Protein AF-A0A9P5PPR7-F1 (afdb_monomer_lite)

Secondary structure (DSSP, 8-state):
-EEEPEEEGGGGTTTS-TT----TTEEEEEPS-GGGEEE--GGG-----EEEEGGG-TT-HHHHHHH-TTEEEEEEEESSTT---GGG-EEPPGGG--PPPPPPEEEEEES-TTSHHHHHHHHHHSSEEEEEEE-S-HHHHHHHHHHHHHHHTTT-TT-EEE-S-HHHHHHHHHHHHTT---GGGS-B-TTT--B------TTS-SEEEE----TTT--

Sequence (219 aa):
MVMKRLGWMSSLKGIIPEEKMINEKELFCTENHERNYNWVNAESLIQICHVVAAKYCSIGIENWILHSPDHFYVCYCFSSLNAKTWDSKRCITCKEVTTTLYALDVLLYVFGGCGAFGLALAEGSSSFDITHVIEIAPSAVHISIGILHFTCDLNSPETTILNISVNDAVRYIIKKKLNKNNPDDSPTTKATGEPVEFSLQPGDTEVLIASFPCQPHST

Foldseek 3Di:
DKDFDKAFPVVCVVADPPPDDGDRLEIEGADPDPVRIDDDDPVPDDDDAFEEAQVPDPVHPVVQCQQEVRYHYYAWYANHNPDDHPVRTDGDDPVRHDGDDADAFEEEEEQCQLVVVVVCCCRHPVRHDQQEYEHQDPVSLVNNCVVCCVRCVVPPNNRYYANFHPVLLVQQQVCVVVVNDDPVSATAHNVPRHGDDRDDHVPSHDYYHYDDDCVVPPD

InterPro domains:
  IPR029063 S-adenosyl-L-methionine-dependent methyltransferase superfamily [G3DSA:3.40.50.150] (87-219)
  IPR029063 S-adenosyl-L-methionine-dependent methyltransferase superfamily [SSF53335] (110-219)

pLDDT: mean 84.95, std 12.53, range [36.06, 97.19]

Organism: NCBI:txid206335

Radius of gyration: 24.29 Å; chains: 1; bounding box: 54×38×65 Å

Structure (mmCIF, N/CA/C/O backbone):
data_AF-A0A9P5PPR7-F1
#
_entry.id   AF-A0A9P5PPR7-F1
#
loop_
_atom_site.group_PDB
_atom_site.id
_atom_site.type_symbol
_atom_site.label_atom_id
_atom_site.label_alt_id
_atom_site.label_comp_id
_atom_site.label_asym_id
_atom_site.label_entity_id
_atom_site.label_seq_id
_atom_site.pdbx_PDB_ins_code
_atom_site.Cartn_x
_atom_site.Cartn_y
_atom_site.Cartn_z
_atom_site.occupancy
_atom_site.B_iso_or_equiv
_atom_site.auth_seq_id
_atom_site.auth_comp_id
_atom_site.auth_asym_id
_atom_site.auth_atom_id
_atom_site.pdbx_PDB_model_num
ATOM 1 N N . MET A 1 1 ? 0.004 -21.841 -16.297 1.00 82.50 1 MET A N 1
ATOM 2 C CA . MET A 1 1 ? -0.629 -20.649 -16.910 1.00 82.50 1 MET A CA 1
ATOM 3 C C . MET A 1 1 ? 0.369 -19.932 -17.810 1.00 82.50 1 MET A C 1
ATOM 5 O O . MET A 1 1 ? 1.564 -20.130 -17.625 1.00 82.50 1 MET A O 1
ATOM 9 N N . VAL A 1 2 ? -0.095 -19.140 -18.781 1.00 86.06 2 VAL A N 1
ATOM 10 C CA . VAL A 1 2 ? 0.777 -18.368 -19.685 1.00 86.06 2 VAL A CA 1
ATOM 11 C C . VAL A 1 2 ? 0.860 -16.933 -19.185 1.00 86.06 2 VAL A C 1
ATOM 13 O O . VAL A 1 2 ? -0.171 -16.283 -19.038 1.00 86.06 2 VAL A O 1
ATOM 16 N N . MET A 1 3 ? 2.072 -16.441 -18.932 1.00 84.94 3 MET A N 1
ATOM 17 C CA . MET A 1 3 ? 2.293 -15.076 -18.452 1.00 84.94 3 MET A CA 1
ATOM 18 C C . MET A 1 3 ? 3.248 -14.311 -19.359 1.00 84.94 3 MET A C 1
ATOM 20 O O . MET A 1 3 ? 4.234 -14.862 -19.854 1.00 84.94 3 MET A O 1
ATOM 24 N N . LYS A 1 4 ? 2.952 -13.026 -19.565 1.00 90.06 4 LYS A N 1
ATOM 25 C CA . LYS A 1 4 ? 3.808 -12.103 -20.309 1.00 90.06 4 LYS A CA 1
ATOM 26 C C . LYS A 1 4 ? 4.987 -11.676 -19.442 1.00 90.06 4 LYS A C 1
ATOM 28 O O . LYS A 1 4 ? 4.809 -11.332 -18.277 1.00 90.06 4 LYS A O 1
ATOM 33 N N . ARG A 1 5 ? 6.188 -11.654 -20.015 1.00 90.38 5 ARG A N 1
ATOM 34 C CA . ARG A 1 5 ? 7.391 -11.202 -19.313 1.00 90.38 5 ARG A CA 1
ATOM 35 C C . ARG A 1 5 ? 7.517 -9.684 -19.386 1.00 90.38 5 ARG A C 1
ATOM 37 O O . ARG A 1 5 ? 7.481 -9.099 -20.472 1.00 90.38 5 ARG A O 1
ATOM 44 N N . LEU A 1 6 ? 7.729 -9.069 -18.232 1.00 93.81 6 LEU A N 1
ATOM 45 C CA . LEU A 1 6 ? 8.157 -7.679 -18.101 1.00 93.81 6 LEU A CA 1
ATOM 46 C C . LEU A 1 6 ? 9.654 -7.644 -17.790 1.00 93.81 6 LEU A C 1
ATOM 48 O O . LEU A 1 6 ? 10.203 -8.609 -17.252 1.00 93.81 6 LEU A O 1
ATOM 52 N N . GLY A 1 7 ? 10.317 -6.558 -18.169 1.00 93.31 7 GLY A N 1
ATOM 53 C CA . GLY A 1 7 ? 11.721 -6.332 -17.849 1.00 93.31 7 GLY A CA 1
ATOM 54 C C . GLY A 1 7 ? 11.891 -5.158 -16.897 1.00 93.31 7 GLY A C 1
ATOM 55 O O . GLY A 1 7 ? 11.103 -4.217 -16.911 1.00 93.31 7 GLY A O 1
ATOM 56 N N . TRP A 1 8 ? 12.937 -5.206 -16.080 1.00 95.19 8 TRP A N 1
ATOM 57 C CA . TRP A 1 8 ? 13.324 -4.084 -15.230 1.00 95.19 8 TRP A CA 1
ATOM 58 C C . TRP A 1 8 ? 14.000 -3.009 -16.062 1.00 95.19 8 TRP A C 1
ATOM 60 O O . TRP A 1 8 ? 14.937 -3.321 -16.800 1.00 95.19 8 TRP A O 1
ATOM 70 N N . MET A 1 9 ? 13.616 -1.743 -15.906 1.00 96.44 9 MET A N 1
ATOM 71 C CA . MET A 1 9 ? 14.289 -0.663 -16.632 1.00 96.44 9 MET A CA 1
ATOM 72 C C . MET A 1 9 ? 15.790 -0.600 -16.287 1.00 96.44 9 MET A C 1
ATOM 74 O O . MET A 1 9 ? 16.631 -0.428 -17.166 1.00 96.44 9 MET A O 1
ATOM 78 N N . SER A 1 10 ? 16.157 -0.891 -15.036 1.00 93.94 10 SER A N 1
ATOM 79 C CA . SER A 1 10 ? 17.551 -0.973 -14.574 1.00 93.94 10 SER A CA 1
ATOM 80 C C . SER A 1 10 ? 18.393 -2.069 -15.249 1.00 93.94 10 SER A C 1
ATOM 82 O O . SER A 1 10 ? 19.622 -2.016 -15.185 1.00 93.94 10 SER A O 1
ATOM 84 N N . SER A 1 11 ? 17.775 -3.043 -15.926 1.00 94.50 11 SER A N 1
ATOM 85 C CA . SER A 1 11 ? 18.501 -4.050 -16.717 1.00 94.50 11 SER A CA 1
ATOM 86 C C . SER A 1 11 ? 19.025 -3.505 -18.052 1.00 94.50 11 SER A C 1
ATOM 88 O O . SER A 1 11 ? 19.894 -4.118 -18.669 1.00 94.50 11 SER A O 1
ATOM 90 N N . LEU A 1 12 ? 18.554 -2.326 -18.476 1.00 95.62 12 LEU A N 1
ATOM 91 C CA . LEU A 1 12 ? 18.909 -1.678 -19.740 1.00 95.62 12 LEU A CA 1
ATOM 92 C C . LEU A 1 12 ? 19.986 -0.585 -19.583 1.00 95.62 12 LEU A C 1
ATOM 94 O O . LEU A 1 12 ? 20.163 0.223 -20.489 1.00 95.62 12 LEU A O 1
ATOM 98 N N . LYS A 1 13 ? 20.733 -0.548 -18.467 1.00 90.19 13 LYS A N 1
ATOM 99 C CA . LYS A 1 13 ? 21.724 0.508 -18.141 1.00 90.19 13 LYS A CA 1
ATOM 100 C C . LYS A 1 13 ? 22.650 0.920 -19.294 1.00 90.19 13 LYS A C 1
ATOM 102 O O . LYS A 1 13 ? 22.965 2.092 -19.408 1.00 90.19 13 LYS A O 1
ATOM 107 N N . GLY A 1 14 ? 23.071 -0.013 -20.150 1.00 93.94 14 GLY A N 1
ATOM 108 C CA . GLY A 1 14 ? 23.982 0.280 -21.266 1.00 93.94 14 GLY A CA 1
ATOM 109 C C . GLY A 1 14 ? 23.342 0.954 -22.484 1.00 93.94 14 GLY A C 1
ATOM 110 O O . GLY A 1 14 ? 24.060 1.347 -23.396 1.00 93.94 14 GLY A O 1
ATOM 111 N N . ILE A 1 15 ? 22.012 1.049 -22.534 1.00 97.19 15 ILE A N 1
ATOM 112 C CA . ILE A 1 15 ? 21.288 1.687 -23.639 1.00 97.19 15 ILE A CA 1
ATOM 113 C C . ILE A 1 15 ? 20.451 2.877 -23.169 1.00 97.19 15 ILE A C 1
ATOM 115 O O . ILE A 1 15 ? 19.852 3.532 -24.005 1.00 97.19 15 ILE A O 1
ATOM 119 N N . ILE A 1 16 ? 20.345 3.137 -21.866 1.00 96.12 16 ILE A N 1
ATOM 120 C CA . ILE A 1 16 ? 19.561 4.258 -21.337 1.00 96.12 16 ILE A CA 1
ATOM 121 C C . ILE A 1 16 ? 20.414 5.535 -21.398 1.00 96.12 16 ILE A C 1
ATOM 123 O O . ILE A 1 16 ? 21.579 5.473 -21.013 1.00 96.12 16 ILE A O 1
ATOM 127 N N . PRO A 1 17 ? 19.867 6.678 -21.861 1.00 96.75 17 PRO A N 1
ATOM 128 C CA . PRO A 1 17 ? 20.582 7.953 -21.828 1.00 96.75 17 PRO A CA 1
ATOM 129 C C . PRO A 1 17 ? 21.024 8.318 -20.406 1.00 96.75 17 PRO A C 1
ATOM 131 O O . PRO A 1 17 ? 20.253 8.129 -19.464 1.00 96.75 17 PRO A O 1
ATOM 134 N N . GLU A 1 18 ? 22.240 8.843 -20.247 1.00 95.69 18 GLU A N 1
ATOM 135 C CA . GLU A 1 18 ? 22.855 9.103 -18.934 1.00 95.69 18 GLU A CA 1
ATOM 136 C C . GLU A 1 18 ? 22.045 10.087 -18.076 1.00 95.69 18 GLU A C 1
ATOM 138 O O . GLU A 1 18 ? 22.019 9.985 -16.852 1.00 95.69 18 GLU A O 1
ATOM 143 N N . GLU A 1 19 ? 21.331 11.011 -18.714 1.00 96.44 19 GLU A N 1
ATOM 144 C CA . GLU A 1 19 ? 20.476 12.003 -18.070 1.00 96.44 19 GLU A CA 1
ATOM 145 C C . GLU A 1 19 ? 19.142 11.437 -17.555 1.00 96.44 19 GLU A C 1
ATOM 147 O O . GLU A 1 19 ? 18.445 12.091 -16.774 1.00 96.44 19 GLU A O 1
ATOM 152 N N . LYS A 1 20 ? 18.748 10.231 -17.986 1.00 94.81 20 LYS A N 1
ATOM 153 C CA . LYS A 1 20 ? 17.478 9.634 -17.572 1.00 94.81 20 LYS A CA 1
ATOM 154 C C . LYS A 1 20 ? 17.638 8.962 -16.211 1.00 94.81 20 LYS A C 1
ATOM 156 O O . LYS A 1 20 ? 18.201 7.876 -16.096 1.00 94.81 20 LYS A O 1
ATOM 161 N N . MET A 1 21 ? 17.027 9.557 -15.189 1.00 94.19 21 MET A N 1
ATOM 162 C CA . MET A 1 21 ? 16.816 8.874 -13.913 1.00 94.19 21 MET A CA 1
ATOM 163 C C . MET A 1 21 ? 15.794 7.741 -14.071 1.00 94.19 21 MET A C 1
ATOM 165 O O . MET A 1 21 ? 14.763 7.901 -14.729 1.00 94.19 21 MET A O 1
ATOM 169 N N . ILE A 1 22 ? 16.101 6.591 -13.473 1.00 94.12 22 ILE A N 1
ATOM 170 C CA . ILE A 1 22 ? 15.264 5.390 -13.500 1.00 94.12 22 ILE A CA 1
ATOM 171 C C . ILE A 1 22 ? 14.716 5.173 -12.094 1.00 94.12 22 ILE A C 1
ATOM 173 O O . ILE A 1 22 ? 15.494 5.063 -11.147 1.00 94.12 22 ILE A O 1
ATOM 177 N N . ASN A 1 23 ? 13.395 5.069 -11.968 1.00 95.38 23 ASN A N 1
ATOM 178 C CA . ASN A 1 23 ? 12.772 4.642 -10.720 1.00 95.38 23 ASN A CA 1
ATOM 179 C C . ASN A 1 23 ? 12.911 3.118 -10.575 1.00 95.38 23 ASN A C 1
ATOM 181 O O . ASN A 1 23 ? 12.749 2.375 -11.545 1.00 95.38 23 ASN A O 1
ATOM 185 N N . GLU A 1 24 ? 13.181 2.631 -9.368 1.00 95.12 24 GLU A N 1
ATOM 186 C CA . GLU A 1 24 ? 13.284 1.194 -9.090 1.00 95.12 24 GLU A CA 1
ATOM 187 C C . GLU A 1 24 ? 11.987 0.419 -9.373 1.00 95.12 24 GLU A C 1
ATOM 189 O O . GLU A 1 24 ? 12.056 -0.763 -9.696 1.00 95.12 24 GLU A O 1
ATOM 194 N N . LYS A 1 25 ? 10.823 1.082 -9.322 1.00 95.44 25 LYS A N 1
ATOM 195 C CA . LYS A 1 25 ? 9.503 0.525 -9.654 1.00 95.44 25 LYS A CA 1
ATOM 196 C C . LYS A 1 25 ? 9.142 0.648 -11.145 1.00 95.44 25 LYS A C 1
ATOM 198 O O . LYS A 1 25 ? 8.060 0.211 -11.547 1.00 95.44 25 LYS A O 1
ATOM 203 N N . GLU A 1 26 ? 10.020 1.224 -11.977 1.00 96.31 26 GLU A N 1
ATOM 204 C CA . GLU A 1 26 ? 9.812 1.326 -13.427 1.00 96.31 26 GLU A CA 1
ATOM 205 C C . GLU A 1 26 ? 10.177 0.008 -14.132 1.00 96.31 26 GLU A C 1
ATOM 207 O O . GLU A 1 26 ? 11.335 -0.423 -14.203 1.00 96.31 26 GLU A O 1
ATOM 212 N N . LEU A 1 27 ? 9.161 -0.610 -14.724 1.00 96.06 27 LEU A N 1
ATOM 213 C CA . LEU A 1 27 ? 9.270 -1.759 -15.611 1.00 96.06 27 LEU A CA 1
ATOM 214 C C . LEU A 1 27 ? 9.134 -1.319 -17.078 1.00 96.06 27 LEU A C 1
ATOM 216 O O . LEU A 1 27 ? 8.693 -0.214 -17.405 1.00 96.06 27 LEU A O 1
ATOM 220 N N . PHE A 1 28 ? 9.448 -2.227 -17.996 1.00 95.69 28 PHE A N 1
ATOM 221 C CA . PHE A 1 28 ? 9.091 -2.102 -19.404 1.00 95.69 28 PHE A CA 1
ATOM 222 C C . PHE A 1 28 ? 8.338 -3.336 -19.901 1.00 95.69 28 PHE A C 1
ATOM 224 O O . PHE A 1 28 ? 8.609 -4.476 -19.509 1.00 95.69 28 PHE A O 1
ATOM 231 N N . CYS A 1 29 ? 7.384 -3.109 -20.802 1.00 94.75 29 CYS A N 1
ATOM 232 C CA . CYS A 1 29 ? 6.659 -4.182 -21.467 1.00 94.75 29 CYS A CA 1
ATOM 233 C C . CYS A 1 29 ? 7.471 -4.769 -22.620 1.00 94.75 29 CYS A C 1
ATOM 235 O O . CYS A 1 29 ? 8.248 -4.087 -23.283 1.00 94.75 29 CYS A O 1
ATOM 237 N N . THR A 1 30 ? 7.213 -6.028 -22.941 1.00 92.94 30 THR A N 1
ATOM 238 C CA . THR A 1 30 ? 7.692 -6.650 -24.177 1.00 92.94 30 THR A CA 1
ATOM 239 C C . THR A 1 30 ? 6.586 -6.695 -25.231 1.00 92.94 30 THR A C 1
ATOM 241 O O . THR A 1 30 ? 5.401 -6.622 -24.905 1.00 92.94 30 THR A O 1
ATOM 244 N N . GLU A 1 31 ? 6.931 -6.776 -26.511 1.00 92.81 31 GLU A N 1
ATOM 245 C CA . GLU A 1 31 ? 5.939 -6.974 -27.572 1.00 92.81 31 GLU A CA 1
ATOM 246 C C . GLU A 1 31 ? 5.255 -8.341 -27.464 1.00 92.81 31 GLU A C 1
ATOM 248 O O . GLU A 1 31 ? 5.809 -9.287 -26.895 1.00 92.81 31 GLU A O 1
ATOM 253 N N . ASN A 1 32 ? 4.051 -8.451 -28.033 1.00 88.06 32 ASN A N 1
ATOM 254 C CA . ASN A 1 32 ? 3.253 -9.677 -28.027 1.00 88.06 32 ASN A CA 1
ATOM 255 C C . ASN A 1 32 ? 3.821 -10.701 -29.030 1.00 88.06 32 ASN A C 1
ATOM 257 O O . ASN A 1 32 ? 3.233 -10.973 -30.071 1.00 8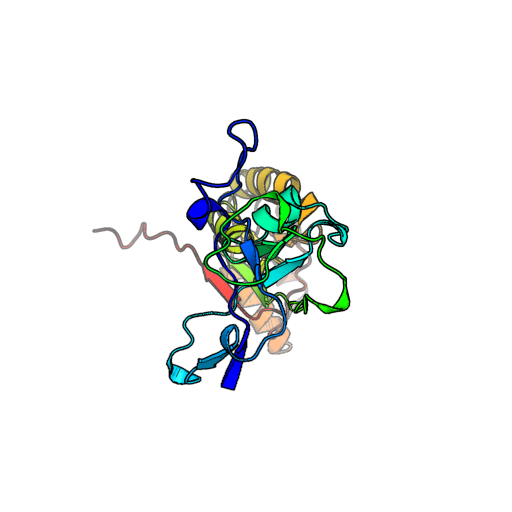8.06 32 ASN A O 1
ATOM 261 N N . HIS A 1 33 ? 4.986 -11.255 -28.705 1.00 88.31 33 HIS A N 1
ATOM 262 C CA . HIS A 1 33 ? 5.622 -12.367 -29.405 1.00 88.31 33 HIS A CA 1
ATOM 263 C C . HIS A 1 33 ? 5.695 -13.576 -28.477 1.00 88.31 33 HIS A C 1
ATOM 265 O O . HIS A 1 33 ? 6.023 -13.408 -27.308 1.00 88.31 33 HIS A O 1
ATOM 271 N N . GLU A 1 34 ? 5.475 -14.790 -28.990 1.00 88.00 34 GLU A N 1
ATOM 272 C CA . GLU A 1 34 ? 5.441 -16.030 -28.188 1.00 88.00 34 GLU A CA 1
ATOM 273 C C . GLU A 1 34 ? 6.669 -16.204 -27.282 1.00 88.00 34 GLU A C 1
ATOM 275 O O . GLU A 1 34 ? 6.531 -16.551 -26.116 1.00 88.00 34 GLU A O 1
ATOM 280 N N . ARG A 1 35 ? 7.865 -15.840 -27.767 1.00 89.19 35 ARG A N 1
ATOM 281 C CA . ARG A 1 35 ? 9.125 -15.872 -26.993 1.00 89.19 35 ARG A CA 1
ATOM 282 C C . ARG A 1 35 ? 9.143 -14.982 -25.739 1.00 89.19 35 ARG A C 1
ATOM 284 O O . ARG A 1 35 ? 10.018 -15.131 -24.889 1.00 89.19 35 ARG A O 1
ATOM 291 N N . ASN A 1 36 ? 8.238 -14.009 -25.663 1.00 87.56 36 ASN A N 1
ATOM 292 C CA . ASN A 1 36 ? 8.098 -13.083 -24.542 1.00 87.56 36 ASN A CA 1
ATOM 293 C C . ASN A 1 36 ? 7.044 -13.560 -23.528 1.00 87.56 36 ASN A C 1
ATOM 295 O O . ASN A 1 36 ? 6.805 -12.876 -22.532 1.00 87.56 36 ASN A O 1
ATOM 299 N N . TYR A 1 37 ? 6.439 -14.727 -23.754 1.00 88.12 37 TYR A N 1
ATOM 300 C CA . TYR A 1 37 ? 5.561 -15.400 -22.810 1.00 88.12 37 TYR A CA 1
ATOM 301 C C . TYR A 1 37 ? 6.244 -16.644 -22.264 1.00 88.12 37 TYR A C 1
ATOM 303 O O . TYR A 1 37 ? 6.965 -17.337 -22.975 1.00 88.12 37 TYR A O 1
ATOM 311 N N . ASN A 1 38 ? 5.986 -16.938 -20.996 1.00 85.69 38 ASN A N 1
ATOM 312 C CA . ASN A 1 38 ? 6.440 -18.166 -20.364 1.00 85.69 38 ASN A CA 1
ATOM 313 C C . ASN A 1 38 ? 5.246 -18.942 -19.821 1.00 85.69 38 ASN A C 1
ATOM 315 O O . ASN A 1 38 ? 4.296 -18.366 -19.283 1.00 85.69 38 ASN A O 1
ATOM 319 N N . TRP A 1 39 ? 5.342 -20.265 -19.909 1.00 91.06 39 TRP A N 1
ATOM 320 C CA . TRP A 1 39 ? 4.521 -21.152 -19.102 1.00 91.06 39 TRP A CA 1
ATOM 321 C C . TRP A 1 39 ? 5.065 -21.160 -17.679 1.00 91.06 39 TRP A C 1
ATOM 323 O O . TRP A 1 39 ? 6.233 -21.466 -17.453 1.00 91.06 39 TRP A O 1
ATOM 333 N N . VAL A 1 40 ? 4.210 -20.801 -16.730 1.00 84.25 40 VAL A N 1
ATOM 334 C CA . VAL A 1 40 ? 4.534 -20.749 -15.304 1.00 84.25 40 VAL A CA 1
ATOM 335 C C . VAL A 1 40 ? 3.596 -21.702 -14.569 1.00 84.25 40 VAL A C 1
ATOM 337 O O . VAL A 1 40 ? 2.382 -21.699 -14.820 1.00 84.25 40 VAL A O 1
ATOM 340 N N . ASN A 1 41 ? 4.152 -22.551 -13.699 1.00 83.88 41 ASN A N 1
ATOM 341 C CA . ASN A 1 41 ? 3.349 -23.365 -12.787 1.00 83.88 41 ASN A CA 1
ATOM 342 C C . ASN A 1 41 ? 2.700 -22.424 -11.759 1.00 83.88 41 ASN A C 1
ATOM 344 O O . ASN A 1 41 ? 3.384 -21.572 -11.197 1.00 83.88 41 ASN A O 1
ATOM 348 N N . ALA A 1 42 ? 1.399 -22.572 -11.517 1.00 76.88 42 ALA A N 1
ATOM 349 C CA . ALA A 1 42 ? 0.682 -21.765 -10.534 1.00 76.88 42 ALA A CA 1
ATOM 350 C C . ALA A 1 42 ? 1.319 -21.843 -9.134 1.00 76.88 42 ALA A C 1
ATOM 352 O O . ALA A 1 42 ? 1.393 -20.833 -8.450 1.00 76.88 42 ALA A O 1
ATOM 353 N N . GLU A 1 43 ? 1.867 -22.999 -8.758 1.00 78.88 43 GLU A N 1
ATOM 354 C CA . GLU A 1 43 ? 2.543 -23.215 -7.468 1.00 78.88 43 GLU A CA 1
ATOM 355 C C . GLU A 1 43 ? 3.871 -22.451 -7.335 1.00 78.88 43 GLU A C 1
ATOM 357 O O . GLU A 1 43 ? 4.383 -22.285 -6.236 1.00 78.88 43 GLU A O 1
ATOM 362 N N . SER A 1 44 ? 4.446 -21.989 -8.452 1.00 79.56 44 SER A N 1
ATOM 363 C CA . SER A 1 44 ? 5.677 -21.183 -8.458 1.00 79.56 44 SER A CA 1
ATOM 364 C C . SER A 1 44 ? 5.420 -19.677 -8.362 1.00 79.56 44 SER A C 1
ATOM 366 O O . SER A 1 44 ? 6.368 -18.890 -8.360 1.00 79.56 44 SER A O 1
ATOM 368 N N . LEU A 1 45 ? 4.151 -19.260 -8.317 1.00 76.44 45 LEU A N 1
ATOM 369 C CA . LEU A 1 45 ? 3.791 -17.867 -8.093 1.00 76.44 45 LEU A CA 1
ATOM 370 C C . LEU A 1 45 ? 4.032 -17.514 -6.629 1.00 76.44 45 LEU A C 1
ATOM 372 O O . LEU A 1 45 ? 3.550 -18.200 -5.735 1.00 76.44 45 LEU A O 1
ATOM 376 N N . ILE A 1 46 ? 4.776 -16.435 -6.406 1.00 80.94 46 ILE A N 1
ATOM 377 C CA . ILE A 1 46 ? 5.112 -15.969 -5.058 1.00 80.94 46 ILE A CA 1
ATOM 378 C C . ILE A 1 46 ? 4.025 -15.019 -4.553 1.00 80.94 46 ILE A C 1
ATOM 380 O O . ILE A 1 46 ? 3.499 -15.206 -3.463 1.00 80.94 46 ILE A O 1
ATOM 384 N N . GLN A 1 47 ? 3.683 -14.010 -5.358 1.00 79.25 47 GLN A N 1
ATOM 385 C CA . GLN A 1 47 ? 2.740 -12.955 -4.994 1.00 79.25 47 GLN A CA 1
ATOM 386 C C . GLN A 1 47 ? 2.165 -12.267 -6.237 1.00 79.25 47 GLN A C 1
ATOM 388 O O . GLN A 1 47 ? 2.690 -12.417 -7.346 1.00 79.25 47 GLN A O 1
ATOM 393 N N . ILE A 1 48 ? 1.095 -11.500 -6.038 1.00 82.75 48 ILE A N 1
ATOM 394 C CA . ILE A 1 48 ? 0.495 -10.647 -7.064 1.00 82.75 48 ILE A CA 1
ATOM 395 C C . ILE A 1 48 ? 1.170 -9.275 -6.995 1.00 82.75 48 ILE A C 1
ATOM 397 O O . ILE A 1 48 ? 1.298 -8.704 -5.921 1.00 82.75 48 ILE A O 1
ATOM 401 N N . CYS A 1 49 ? 1.579 -8.748 -8.148 1.00 85.50 49 CYS A N 1
ATOM 402 C CA . CYS A 1 49 ? 2.070 -7.377 -8.274 1.00 85.50 49 CYS A CA 1
ATOM 403 C C . CYS A 1 49 ? 1.181 -6.604 -9.244 1.00 85.50 49 CYS A C 1
ATOM 405 O O . CYS A 1 49 ? 0.642 -7.171 -10.200 1.00 85.50 49 CYS A O 1
ATOM 407 N N . HIS A 1 50 ? 1.073 -5.297 -9.032 1.00 88.25 50 HIS A N 1
ATOM 408 C CA . HIS A 1 50 ? 0.177 -4.443 -9.798 1.00 88.25 50 HIS A CA 1
ATOM 409 C C . HIS A 1 50 ? 1.001 -3.542 -10.693 1.00 88.25 50 HIS A C 1
ATOM 411 O O . HIS A 1 50 ? 1.918 -2.863 -10.247 1.00 88.25 50 HIS A O 1
ATOM 417 N N . VAL A 1 51 ? 0.682 -3.551 -11.980 1.00 90.62 51 VAL A N 1
ATOM 418 C CA . VAL A 1 51 ? 1.419 -2.788 -12.980 1.00 90.62 51 VAL A CA 1
ATOM 419 C C . VAL A 1 51 ? 0.438 -1.865 -13.675 1.00 90.62 51 VAL A C 1
ATOM 421 O O . VAL A 1 51 ? -0.569 -2.333 -14.197 1.00 90.62 51 VAL A O 1
ATOM 424 N N . VAL A 1 52 ? 0.734 -0.566 -13.706 1.00 91.38 52 VAL A N 1
ATOM 425 C CA . VAL A 1 52 ? -0.056 0.426 -14.449 1.00 91.38 52 VAL A CA 1
ATOM 426 C C . VAL A 1 52 ? 0.761 1.031 -15.584 1.00 91.38 52 VAL A C 1
ATOM 428 O O . VAL A 1 52 ? 1.972 1.217 -15.481 1.00 91.38 52 VAL A O 1
ATOM 431 N N . ALA A 1 53 ? 0.110 1.375 -16.690 1.00 93.38 53 ALA A N 1
ATOM 432 C CA . ALA A 1 53 ? 0.744 2.204 -17.703 1.00 93.38 53 ALA A CA 1
ATOM 433 C C . ALA A 1 53 ? 0.768 3.661 -17.231 1.00 93.38 53 ALA A C 1
ATOM 435 O O . ALA A 1 53 ? -0.287 4.261 -17.030 1.00 93.38 53 ALA A O 1
ATOM 436 N N . ALA A 1 54 ? 1.962 4.247 -17.114 1.00 93.38 54 ALA A N 1
ATOM 437 C CA . ALA A 1 54 ? 2.156 5.569 -16.515 1.00 93.38 54 ALA A CA 1
ATOM 438 C C . ALA A 1 54 ? 1.293 6.666 -17.140 1.00 93.38 54 ALA A C 1
ATOM 440 O O . ALA A 1 54 ? 0.694 7.474 -16.438 1.00 93.38 54 ALA A O 1
ATOM 441 N N . LYS A 1 55 ? 1.161 6.635 -18.469 1.00 91.50 55 LYS A N 1
ATOM 442 C CA . LYS A 1 55 ? 0.345 7.579 -19.241 1.00 91.50 55 LYS A CA 1
ATOM 443 C C . LYS A 1 55 ? -1.145 7.560 -18.867 1.00 91.50 55 LYS A C 1
ATOM 445 O O . LYS A 1 55 ? -1.842 8.533 -19.134 1.00 91.50 55 LYS A O 1
ATOM 450 N N . TYR A 1 56 ? -1.637 6.458 -18.307 1.00 86.94 56 TYR A N 1
ATOM 451 C CA . TYR A 1 56 ? -3.050 6.252 -17.988 1.00 86.94 56 TYR A CA 1
ATOM 452 C C . TYR A 1 56 ? -3.325 6.237 -16.477 1.00 86.94 56 TYR A C 1
ATOM 454 O O . TYR A 1 56 ? -4.455 5.978 -16.074 1.00 86.94 56 TYR A O 1
ATOM 462 N N . CYS A 1 57 ? -2.321 6.512 -15.639 1.00 86.06 57 CYS A N 1
ATOM 463 C CA . CYS A 1 57 ? -2.500 6.587 -14.194 1.00 86.06 57 CYS A CA 1
ATOM 464 C C . CYS A 1 57 ? -3.125 7.936 -13.804 1.00 86.06 57 CYS A C 1
ATOM 466 O O . CYS A 1 57 ? -2.468 8.973 -13.884 1.00 86.06 57 CYS A O 1
ATOM 468 N N . SER A 1 58 ? -4.394 7.925 -13.388 1.00 82.38 58 SER A N 1
ATOM 469 C CA . SER A 1 58 ? -5.153 9.136 -13.040 1.00 82.38 58 SER A CA 1
ATOM 470 C C . SER A 1 58 ? -4.672 9.817 -11.758 1.00 82.38 58 SER A C 1
ATOM 472 O O . SER A 1 58 ? -4.740 11.039 -11.665 1.00 82.38 58 SER A O 1
ATOM 474 N N . ILE A 1 59 ? -4.166 9.047 -10.791 1.00 80.12 59 ILE A N 1
ATOM 475 C CA . ILE A 1 59 ? -3.706 9.551 -9.486 1.00 80.12 59 ILE A CA 1
ATOM 476 C C . ILE A 1 59 ? -2.260 10.075 -9.507 1.00 80.12 59 ILE A C 1
ATOM 478 O O . ILE A 1 59 ? -1.782 10.598 -8.502 1.00 80.12 59 ILE A O 1
ATOM 482 N N . GLY A 1 60 ? -1.566 9.950 -10.645 1.00 91.62 60 GLY A N 1
ATOM 483 C CA . GLY A 1 60 ? -0.135 10.229 -10.779 1.00 91.62 60 GLY A CA 1
ATOM 484 C C . GLY A 1 60 ? 0.741 9.037 -10.376 1.00 91.62 60 GLY A C 1
ATOM 485 O O . GLY A 1 60 ? 0.388 8.245 -9.506 1.00 91.62 60 GLY A O 1
ATOM 486 N N . ILE A 1 61 ? 1.898 8.890 -11.032 1.00 93.62 61 ILE A N 1
ATOM 487 C CA . ILE A 1 61 ? 2.790 7.740 -10.802 1.00 93.62 61 ILE A CA 1
ATOM 488 C C . ILE A 1 61 ? 3.415 7.749 -9.414 1.00 93.62 61 ILE A C 1
ATOM 490 O O . ILE A 1 61 ? 3.472 6.692 -8.796 1.00 93.62 61 ILE A O 1
ATOM 494 N N . GLU A 1 62 ? 3.830 8.916 -8.922 1.00 93.19 62 GLU A N 1
ATOM 495 C CA . GLU A 1 62 ? 4.453 9.030 -7.598 1.00 93.19 62 GLU A CA 1
ATOM 496 C C . GLU A 1 62 ? 3.498 8.580 -6.497 1.00 93.19 62 GLU A C 1
ATOM 498 O O . GLU A 1 62 ? 3.862 7.769 -5.654 1.00 93.19 62 GLU A O 1
ATOM 503 N N . ASN A 1 63 ? 2.236 9.009 -6.570 1.00 85.94 63 ASN A N 1
ATOM 504 C CA . ASN A 1 63 ? 1.215 8.512 -5.662 1.00 85.94 63 ASN A CA 1
ATOM 505 C C . ASN A 1 63 ? 1.051 7.002 -5.842 1.00 85.94 63 ASN A C 1
ATOM 507 O O . ASN A 1 63 ? 1.204 6.273 -4.874 1.00 85.94 63 ASN A O 1
ATOM 511 N N . TRP A 1 64 ? 0.825 6.505 -7.064 1.00 90.31 64 TRP A N 1
ATOM 512 C CA . TRP A 1 64 ? 0.618 5.072 -7.326 1.00 90.31 64 TRP A CA 1
ATOM 513 C C . TRP A 1 64 ? 1.678 4.159 -6.696 1.00 90.31 64 TRP A C 1
ATOM 515 O O . TRP A 1 64 ? 1.313 3.177 -6.051 1.00 90.31 64 TRP A O 1
ATOM 525 N N . ILE A 1 65 ? 2.967 4.476 -6.851 1.00 92.62 65 ILE A N 1
ATOM 526 C CA . ILE A 1 65 ? 4.054 3.652 -6.299 1.00 92.62 65 ILE A CA 1
ATOM 527 C C . ILE A 1 65 ? 4.202 3.779 -4.778 1.00 92.62 65 ILE A C 1
ATOM 529 O O . ILE A 1 65 ? 4.735 2.867 -4.156 1.00 92.62 65 ILE A O 1
ATOM 533 N N . LEU A 1 66 ? 3.731 4.879 -4.181 1.00 86.94 66 LEU A N 1
ATOM 534 C CA . LEU A 1 66 ? 3.708 5.061 -2.727 1.00 86.94 66 LEU A CA 1
ATOM 535 C C . LEU A 1 66 ? 2.588 4.267 -2.050 1.00 86.94 66 LEU A C 1
ATOM 537 O O . LEU A 1 66 ? 2.692 4.005 -0.859 1.00 86.94 66 LEU A O 1
ATOM 541 N N . HIS A 1 67 ? 1.542 3.867 -2.783 1.00 82.19 67 HIS A N 1
ATOM 542 C CA . HIS A 1 67 ? 0.436 3.119 -2.179 1.00 82.19 67 HIS A CA 1
ATOM 543 C C . HIS A 1 67 ? 0.887 1.732 -1.709 1.00 82.19 67 HIS A C 1
ATOM 545 O O . HIS A 1 67 ? 0.436 1.274 -0.668 1.00 82.19 67 HIS A O 1
ATOM 551 N N . SER A 1 68 ? 1.761 1.043 -2.451 1.00 83.38 68 SER A N 1
ATOM 552 C CA . SER A 1 68 ? 2.159 -0.327 -2.115 1.00 83.38 68 SER A CA 1
ATOM 553 C C . SER A 1 68 ? 3.565 -0.659 -2.616 1.00 83.38 68 SER A C 1
ATOM 555 O O . SER A 1 68 ? 3.927 -0.281 -3.736 1.00 83.38 68 SER A O 1
ATOM 557 N N . PRO A 1 69 ? 4.351 -1.454 -1.865 1.00 85.12 69 PRO A N 1
ATOM 558 C CA . PRO A 1 69 ? 5.621 -1.983 -2.355 1.00 85.12 69 PRO A CA 1
ATOM 559 C C . PRO A 1 69 ? 5.461 -2.884 -3.593 1.00 85.12 69 PRO A C 1
ATOM 561 O O . PRO A 1 69 ? 6.429 -3.052 -4.337 1.00 85.12 69 PRO A O 1
ATOM 564 N N . ASP A 1 70 ? 4.266 -3.411 -3.858 1.00 87.50 70 ASP A N 1
ATOM 565 C CA . ASP A 1 70 ? 3.978 -4.276 -5.005 1.00 87.50 70 ASP A CA 1
ATOM 566 C C . ASP A 1 70 ? 3.378 -3.517 -6.199 1.00 87.50 70 ASP A C 1
ATOM 568 O O . ASP A 1 70 ? 2.983 -4.123 -7.203 1.00 87.50 70 ASP A O 1
ATOM 572 N N . HIS A 1 71 ? 3.333 -2.183 -6.117 1.00 91.81 71 HIS A N 1
ATOM 573 C CA . HIS A 1 71 ? 2.949 -1.311 -7.217 1.00 91.81 71 HIS A CA 1
ATOM 574 C C . HIS A 1 71 ? 4.151 -0.947 -8.086 1.00 91.81 71 HIS A C 1
ATOM 576 O O . HIS A 1 71 ? 5.131 -0.334 -7.668 1.00 91.81 71 HIS A O 1
ATOM 582 N N . PHE A 1 72 ? 4.022 -1.293 -9.357 1.00 93.25 72 PHE A N 1
ATOM 583 C CA . PHE A 1 72 ? 4.964 -0.997 -10.417 1.00 93.25 72 PHE A CA 1
ATOM 584 C C . PHE A 1 72 ? 4.259 -0.221 -11.516 1.00 93.25 72 PHE A C 1
ATOM 586 O O . PHE A 1 72 ? 3.027 -0.161 -11.604 1.00 93.25 72 PHE A O 1
ATOM 593 N N . TYR A 1 73 ? 5.047 0.353 -12.408 1.00 94.94 73 TYR A N 1
ATOM 594 C CA . TYR A 1 73 ? 4.502 1.006 -13.581 1.00 94.94 73 TYR A CA 1
ATOM 595 C C . TYR A 1 73 ? 5.362 0.763 -14.806 1.00 94.94 73 TYR A C 1
ATOM 597 O O . TYR A 1 73 ? 6.528 0.389 -14.722 1.00 94.94 73 TYR A O 1
ATOM 605 N N . VAL A 1 74 ? 4.759 0.974 -15.969 1.00 95.19 74 VAL A N 1
ATOM 606 C CA . VAL A 1 74 ? 5.405 0.816 -17.264 1.00 95.19 74 VAL A CA 1
ATOM 607 C C . VAL A 1 74 ? 5.193 2.069 -18.108 1.00 95.19 74 VAL A C 1
ATOM 609 O O . VAL A 1 74 ? 4.080 2.583 -18.235 1.00 95.19 74 VAL A O 1
ATOM 612 N N . CYS A 1 75 ? 6.270 2.562 -18.713 1.00 95.56 75 CYS A N 1
ATOM 613 C CA . CYS A 1 75 ? 6.230 3.707 -19.632 1.00 95.56 75 CYS A CA 1
ATOM 614 C C . CYS A 1 75 ? 6.372 3.275 -21.094 1.00 95.56 75 CYS A C 1
ATOM 616 O O . CYS A 1 75 ? 5.760 3.855 -21.995 1.00 95.56 75 CYS A O 1
ATOM 618 N N . TYR A 1 76 ? 7.187 2.246 -21.324 1.00 96.38 76 TYR A N 1
ATOM 619 C CA . TYR A 1 76 ? 7.647 1.872 -22.652 1.00 96.38 76 TYR A CA 1
ATOM 620 C C . TYR A 1 76 ? 7.514 0.380 -22.907 1.00 96.38 76 TYR A C 1
ATOM 622 O O . TYR A 1 76 ? 7.553 -0.446 -21.993 1.00 96.38 76 TYR A O 1
ATOM 630 N N . CYS A 1 77 ? 7.423 0.044 -24.185 1.00 96.25 77 CYS A N 1
ATOM 631 C CA . CYS A 1 77 ? 7.505 -1.314 -24.667 1.00 96.25 77 CYS A CA 1
ATOM 632 C C . CYS A 1 77 ? 8.703 -1.484 -25.608 1.00 96.25 77 CYS A C 1
ATOM 634 O O . CYS A 1 77 ? 8.992 -0.599 -26.411 1.00 96.25 77 CYS A O 1
ATOM 636 N N . PHE A 1 78 ? 9.381 -2.625 -25.505 1.00 96.69 78 PHE A N 1
ATOM 637 C CA . PHE A 1 78 ? 10.487 -3.041 -26.366 1.00 96.69 78 PHE A CA 1
ATOM 638 C C . PHE A 1 78 ? 10.168 -4.381 -27.038 1.00 96.69 78 PHE A C 1
ATOM 640 O O . PHE A 1 78 ? 9.350 -5.163 -26.553 1.00 96.69 78 PHE A O 1
ATOM 647 N N . SER A 1 79 ? 10.867 -4.708 -28.123 1.00 95.50 79 SER A N 1
ATOM 648 C CA . SER A 1 79 ? 10.652 -5.965 -28.860 1.00 95.50 79 SER A CA 1
ATOM 649 C C . SER A 1 79 ? 11.039 -7.236 -28.085 1.00 95.50 79 SER A C 1
ATOM 651 O O . SER A 1 79 ? 10.561 -8.339 -28.381 1.00 95.50 79 SER A O 1
ATOM 653 N N . SER A 1 80 ? 11.910 -7.110 -27.079 1.00 95.00 80 SER A N 1
ATOM 654 C CA . SER A 1 80 ? 12.328 -8.202 -26.193 1.00 95.00 80 SER A CA 1
ATOM 655 C C . SER A 1 80 ? 12.907 -7.672 -24.878 1.00 95.00 80 SER A C 1
ATOM 657 O O . SER A 1 80 ? 13.167 -6.478 -24.748 1.00 95.00 80 SER A O 1
ATOM 659 N N . LEU A 1 81 ? 13.169 -8.571 -23.924 1.00 93.88 81 LEU A N 1
ATOM 660 C CA . LEU A 1 81 ? 13.843 -8.245 -22.658 1.00 93.88 81 LEU A CA 1
ATOM 661 C C . LEU A 1 81 ? 15.293 -7.771 -22.827 1.00 93.88 81 LEU A C 1
ATOM 663 O O . LEU A 1 81 ? 15.818 -7.095 -21.955 1.00 93.88 81 LEU A O 1
ATOM 667 N N . ASN A 1 82 ? 15.936 -8.123 -23.941 1.00 95.06 82 ASN A N 1
ATOM 668 C CA . ASN A 1 82 ? 17.337 -7.806 -24.217 1.00 95.06 82 ASN A CA 1
ATOM 669 C C . ASN A 1 82 ? 17.439 -6.709 -25.282 1.00 95.06 82 ASN A C 1
ATOM 671 O O . ASN A 1 82 ? 18.154 -6.877 -26.278 1.00 95.06 82 ASN A O 1
ATOM 675 N N . ALA A 1 83 ? 16.675 -5.626 -25.111 1.00 96.38 83 ALA A N 1
ATOM 676 C CA . ALA A 1 83 ? 16.701 -4.486 -26.019 1.00 96.38 83 ALA A CA 1
ATOM 677 C C . ALA A 1 83 ? 18.144 -3.998 -26.234 1.00 96.38 83 ALA A C 1
ATOM 679 O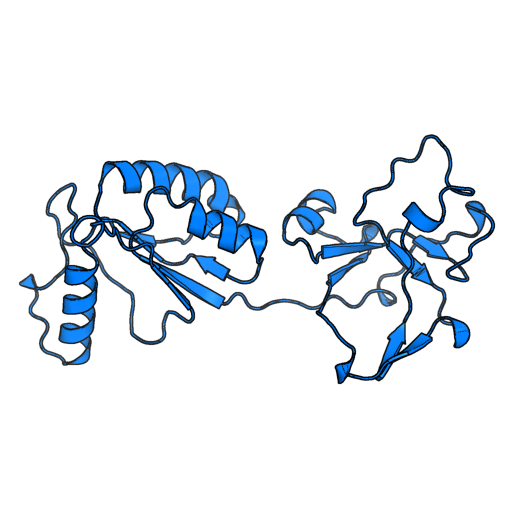 O . ALA A 1 83 ? 18.962 -3.997 -25.315 1.00 96.38 83 ALA A O 1
ATOM 680 N N . LYS A 1 84 ? 18.470 -3.637 -27.478 1.00 96.75 84 LYS A N 1
ATOM 681 C CA . LYS A 1 84 ? 19.837 -3.260 -27.878 1.00 96.75 84 LYS A CA 1
ATOM 682 C C . LYS A 1 84 ? 20.019 -1.765 -28.081 1.00 96.75 84 LYS A C 1
ATOM 684 O O . LYS A 1 84 ? 21.149 -1.299 -28.081 1.00 96.75 84 LYS A O 1
ATOM 689 N N . THR A 1 85 ? 18.927 -1.029 -28.255 1.00 96.81 85 THR A N 1
ATOM 690 C CA . THR A 1 85 ? 18.949 0.410 -28.515 1.00 96.81 85 THR A CA 1
ATOM 691 C C . THR A 1 85 ? 17.784 1.088 -27.807 1.00 96.81 85 THR A C 1
ATOM 693 O O . THR A 1 85 ? 16.666 0.561 -27.794 1.00 96.81 85 THR A O 1
ATOM 696 N N . TRP A 1 86 ? 18.026 2.270 -27.238 1.00 96.88 86 TRP A N 1
ATOM 697 C CA . TRP A 1 86 ? 16.979 3.082 -26.608 1.00 96.88 86 TRP A CA 1
ATOM 698 C C . TRP A 1 86 ? 15.855 3.446 -27.575 1.00 96.88 86 TRP A C 1
ATOM 700 O O . TRP A 1 86 ? 14.689 3.541 -27.196 1.00 96.88 86 TRP A O 1
ATOM 710 N N . ASP A 1 87 ? 16.212 3.666 -28.837 1.00 97.12 87 ASP A N 1
ATOM 711 C CA . ASP A 1 87 ? 15.295 4.156 -29.864 1.00 97.12 87 ASP A CA 1
ATOM 712 C C . ASP A 1 87 ? 14.310 3.092 -30.340 1.00 97.12 87 ASP A C 1
ATOM 714 O O . ASP A 1 87 ? 13.291 3.423 -30.933 1.00 97.12 87 ASP A O 1
ATOM 718 N N . SER A 1 88 ? 14.553 1.819 -30.009 1.00 96.38 88 SER A N 1
ATOM 719 C CA . SER A 1 88 ? 13.596 0.737 -30.262 1.00 96.38 88 SER A CA 1
ATOM 720 C C . SER A 1 88 ? 12.375 0.759 -29.333 1.00 96.38 88 SER A C 1
ATOM 722 O O . SER A 1 88 ? 11.454 -0.039 -29.515 1.00 96.38 88 SER A O 1
ATOM 724 N N . LYS A 1 89 ? 12.353 1.648 -28.331 1.00 96.12 89 LYS A N 1
ATOM 725 C CA . LYS A 1 89 ? 11.218 1.794 -27.418 1.00 96.12 89 LYS A CA 1
ATOM 726 C C . LYS A 1 89 ? 10.006 2.387 -28.136 1.00 96.12 89 LYS A C 1
ATOM 728 O O . LYS A 1 89 ? 10.121 3.334 -28.913 1.00 96.12 89 LYS A O 1
ATOM 733 N N . ARG A 1 90 ? 8.818 1.919 -27.771 1.00 96.00 90 ARG A N 1
ATOM 734 C CA . ARG A 1 90 ? 7.538 2.535 -28.140 1.00 96.00 90 ARG A CA 1
ATOM 735 C C . ARG A 1 90 ? 6.713 2.863 -26.905 1.00 96.00 90 ARG A C 1
ATOM 737 O O . ARG A 1 90 ? 6.876 2.239 -25.859 1.00 96.00 90 ARG A O 1
ATOM 744 N N . CYS A 1 91 ? 5.798 3.816 -27.030 1.00 93.25 91 CYS A N 1
ATOM 745 C CA . CYS A 1 91 ? 4.835 4.109 -25.971 1.00 93.25 91 CYS A CA 1
ATOM 746 C C . CYS A 1 91 ? 3.864 2.936 -25.771 1.00 93.25 91 CYS A C 1
ATOM 748 O O . CYS A 1 91 ? 3.498 2.243 -26.725 1.00 93.25 91 CYS A O 1
ATOM 750 N N . ILE A 1 92 ? 3.433 2.744 -24.527 1.00 90.25 92 ILE A N 1
ATOM 751 C CA . ILE A 1 92 ? 2.439 1.730 -24.168 1.00 90.25 92 ILE A CA 1
ATOM 752 C C . ILE A 1 92 ? 1.032 2.215 -24.507 1.00 90.25 92 ILE A C 1
ATOM 754 O O . ILE A 1 92 ? 0.696 3.388 -24.326 1.00 90.25 92 ILE A O 1
ATOM 758 N N . THR A 1 93 ? 0.207 1.293 -24.992 1.00 85.81 93 THR A N 1
ATOM 759 C CA . THR A 1 93 ? -1.217 1.508 -25.254 1.00 85.81 93 THR A CA 1
ATOM 760 C C . THR A 1 93 ? -2.070 0.952 -24.113 1.00 85.81 93 THR A C 1
ATOM 762 O O . THR A 1 93 ? -1.673 0.017 -23.420 1.00 85.81 93 THR A O 1
ATOM 765 N N . CYS A 1 94 ? -3.271 1.501 -23.914 1.00 72.50 94 CYS A N 1
ATOM 766 C CA . CYS A 1 94 ? -4.160 1.118 -22.806 1.00 72.50 94 CYS A CA 1
ATOM 767 C C . CYS A 1 94 ? -4.533 -0.374 -22.778 1.00 72.50 94 CYS A C 1
ATOM 769 O O . CYS A 1 94 ? -4.864 -0.900 -21.726 1.00 72.50 94 CYS A O 1
ATOM 771 N N . LYS A 1 95 ? -4.461 -1.071 -23.917 1.00 75.50 95 LYS A N 1
ATOM 772 C CA . LYS A 1 95 ? -4.800 -2.498 -24.028 1.00 75.50 95 LYS A CA 1
ATOM 773 C C . LYS A 1 95 ? -3.692 -3.432 -23.540 1.00 75.50 95 LYS A C 1
ATOM 775 O O . LYS A 1 95 ? -3.896 -4.639 -23.488 1.00 75.50 95 LYS A O 1
ATOM 780 N N . GLU A 1 96 ? -2.507 -2.900 -23.257 1.00 74.62 96 GLU A N 1
ATOM 781 C CA . GLU A 1 96 ? -1.322 -3.702 -22.937 1.00 74.62 96 GLU A CA 1
ATOM 782 C C . GLU A 1 96 ? -1.089 -3.870 -21.437 1.00 74.62 96 GLU A C 1
ATOM 784 O O . GLU A 1 96 ? -0.169 -4.594 -21.055 1.00 74.62 96 GLU A O 1
ATOM 789 N N . VAL A 1 97 ? -1.913 -3.228 -20.605 1.00 72.75 97 VAL A N 1
ATOM 790 C CA . VAL A 1 97 ? -1.821 -3.294 -19.149 1.00 72.75 97 VAL A CA 1
ATOM 791 C C . VAL A 1 97 ? -3.200 -3.579 -18.570 1.00 72.75 97 VAL A C 1
ATOM 793 O O . VAL A 1 97 ? -4.127 -2.796 -18.753 1.00 72.75 97 VAL A O 1
ATOM 796 N N . THR A 1 98 ? -3.331 -4.712 -17.885 1.00 56.72 98 THR A N 1
ATOM 797 C CA . THR A 1 98 ? -4.553 -5.089 -17.170 1.00 56.72 98 THR A CA 1
ATOM 798 C C . THR A 1 98 ? -4.388 -4.672 -15.712 1.00 56.72 98 THR A C 1
ATOM 800 O O . THR A 1 98 ? -3.528 -5.210 -15.021 1.00 56.72 98 THR A O 1
ATOM 803 N N . THR A 1 99 ? -5.168 -3.697 -15.251 1.00 50.72 99 THR A N 1
ATOM 804 C CA . THR A 1 99 ? -5.222 -3.292 -13.840 1.00 50.72 99 THR A CA 1
ATOM 805 C C . THR A 1 99 ? -6.177 -4.195 -13.060 1.00 50.72 99 THR A C 1
ATOM 807 O O . THR A 1 99 ? -7.293 -4.457 -13.508 1.00 50.72 99 THR A O 1
ATOM 810 N N . THR A 1 100 ? -5.756 -4.641 -11.877 1.00 43.53 100 THR A N 1
ATOM 811 C CA . THR A 1 100 ? -6.619 -5.321 -10.899 1.00 43.53 100 THR A CA 1
ATOM 812 C C . THR A 1 100 ? -7.006 -4.309 -9.816 1.00 43.53 100 THR A C 1
ATOM 814 O O . THR A 1 100 ? -6.119 -3.661 -9.259 1.00 43.53 100 THR A O 1
ATOM 817 N N . LEU A 1 101 ? -8.310 -4.144 -9.561 1.00 36.06 101 LEU A N 1
ATOM 818 C CA . LEU A 1 101 ? -8.857 -3.372 -8.434 1.00 36.06 101 LEU A CA 1
ATOM 819 C C . LEU A 1 101 ? -8.809 -4.215 -7.149 1.00 36.06 101 LEU A C 1
ATOM 821 O O . LEU A 1 101 ? -9.039 -5.422 -7.217 1.00 36.06 101 LEU A O 1
ATOM 825 N N . TYR A 1 102 ? -8.578 -3.575 -6.003 1.00 48.94 102 TYR A N 1
ATOM 826 C CA . TYR A 1 102 ? -8.595 -4.219 -4.687 1.00 48.94 102 TYR A CA 1
ATOM 827 C C . TYR A 1 102 ? -9.893 -3.944 -3.925 1.00 48.94 102 TYR A C 1
ATOM 829 O O . TYR A 1 102 ? -10.525 -2.904 -4.114 1.00 48.94 102 TYR A O 1
ATOM 837 N N . ALA A 1 103 ? -10.236 -4.878 -3.039 1.00 47.38 103 ALA A N 1
ATOM 838 C CA . ALA A 1 103 ? -11.072 -4.635 -1.871 1.00 47.38 103 ALA A CA 1
ATOM 839 C C . ALA A 1 103 ? -10.137 -4.479 -0.660 1.00 47.38 103 ALA A C 1
ATOM 841 O O . ALA A 1 103 ? -9.138 -5.194 -0.582 1.00 47.38 103 ALA A O 1
ATOM 842 N N . LEU A 1 104 ? -10.428 -3.522 0.220 1.00 64.62 104 LEU A N 1
ATOM 843 C CA . LEU A 1 104 ? -9.700 -3.318 1.472 1.00 64.62 104 LEU A CA 1
ATOM 844 C C . LEU A 1 104 ? -10.404 -4.096 2.580 1.00 64.62 104 LEU A C 1
ATOM 846 O O . LEU A 1 104 ? -11.629 -4.014 2.685 1.00 64.62 104 LEU A O 1
ATOM 850 N N . ASP A 1 105 ? -9.631 -4.803 3.398 1.00 77.44 105 ASP A N 1
ATOM 851 C CA . ASP A 1 105 ? -10.146 -5.479 4.580 1.00 77.44 105 ASP A CA 1
ATOM 852 C C . ASP A 1 105 ? -10.374 -4.460 5.708 1.00 77.44 105 ASP A C 1
ATOM 854 O O . ASP A 1 105 ? -9.540 -3.580 5.965 1.00 77.44 105 ASP A O 1
ATOM 858 N N . VAL A 1 106 ? -11.489 -4.592 6.427 1.00 82.94 106 VAL A N 1
ATOM 859 C CA . VAL A 1 106 ? -11.869 -3.667 7.503 1.00 82.94 106 VAL A CA 1
ATOM 860 C C . VAL A 1 106 ? -11.166 -4.019 8.815 1.00 82.94 106 VAL A C 1
ATOM 862 O O . VAL A 1 106 ? -11.312 -5.127 9.346 1.00 82.94 106 VAL A O 1
ATOM 865 N N . LEU A 1 107 ? -10.446 -3.048 9.385 1.00 87.25 107 LEU A N 1
ATOM 866 C CA . LEU A 1 107 ? -9.551 -3.249 10.521 1.00 87.25 107 LEU A CA 1
ATOM 867 C C . LEU A 1 107 ? -9.965 -2.481 11.791 1.00 87.25 107 LEU A C 1
ATOM 869 O O . LEU A 1 107 ? -10.190 -1.270 11.767 1.00 87.25 107 LEU A O 1
ATOM 873 N N . LEU A 1 108 ? -9.969 -3.186 12.932 1.00 90.50 108 LEU A N 1
ATOM 874 C CA . LEU A 1 108 ? -10.100 -2.632 14.287 1.00 90.50 108 LEU A CA 1
ATOM 875 C C . LEU A 1 108 ? -8.752 -2.694 15.004 1.00 90.50 108 LEU A C 1
ATOM 877 O O . LEU A 1 108 ? -8.192 -3.776 15.202 1.00 90.50 108 LEU A O 1
ATOM 881 N N . TYR A 1 109 ? -8.269 -1.546 15.473 1.00 92.12 109 TYR A N 1
ATOM 882 C CA . TYR A 1 109 ? -7.026 -1.454 16.229 1.00 92.12 109 TYR A CA 1
ATOM 883 C C . TYR A 1 109 ? -7.288 -1.125 17.706 1.00 92.12 109 TYR A C 1
ATOM 885 O O . TYR A 1 109 ? -7.699 -0.019 18.058 1.00 92.12 109 TYR A O 1
ATOM 893 N N . VAL A 1 110 ? -7.043 -2.087 18.599 1.00 93.62 110 VAL A N 1
ATOM 894 C CA . VAL A 1 110 ? -7.156 -1.892 20.052 1.00 93.62 110 VAL A CA 1
ATOM 895 C C . VAL A 1 110 ? -5.791 -1.647 20.693 1.00 93.62 110 VAL A C 1
ATOM 897 O O . VAL A 1 110 ? -4.793 -2.251 20.301 1.00 93.62 110 VAL A O 1
ATOM 900 N N . PHE A 1 111 ? -5.759 -0.785 21.715 1.00 92.62 111 PHE A N 1
ATOM 901 C CA . PHE A 1 111 ? -4.513 -0.280 22.314 1.00 92.62 111 PHE A CA 1
ATOM 902 C C . PHE A 1 111 ? -3.650 0.432 21.266 1.00 92.62 111 PHE A C 1
ATOM 904 O O . PHE A 1 111 ? -2.467 0.136 21.094 1.00 92.62 111 PHE A O 1
ATOM 911 N N . GLY A 1 112 ? -4.286 1.337 20.517 1.00 85.00 112 GLY A N 1
ATOM 912 C CA . GLY A 1 112 ? -3.686 1.975 19.348 1.00 85.00 112 GLY A CA 1
ATOM 913 C C . GLY A 1 112 ? -2.432 2.798 19.653 1.00 85.00 112 GLY A C 1
ATOM 914 O O . GLY A 1 112 ? -1.588 2.995 18.772 1.00 85.00 112 GLY A O 1
ATOM 915 N N . GLY A 1 113 ? -2.283 3.273 20.893 1.00 88.00 113 GLY A N 1
ATOM 916 C CA . GLY A 1 113 ? -1.233 4.200 21.281 1.00 88.00 113 GLY A CA 1
ATOM 917 C C . GLY A 1 113 ? -1.365 5.499 20.493 1.00 88.00 113 GLY A C 1
ATOM 918 O O . GLY A 1 113 ? -2.423 6.116 20.490 1.00 88.00 113 GLY A O 1
ATOM 919 N N . CYS A 1 114 ? -0.290 5.909 19.818 1.00 85.06 114 CYS A N 1
ATOM 920 C CA . CYS A 1 114 ? -0.295 7.035 18.878 1.00 85.06 114 CYS A CA 1
ATOM 921 C C . CYS A 1 114 ? -0.711 6.647 17.442 1.00 85.06 114 CYS A C 1
ATOM 923 O O . CYS A 1 114 ? -0.567 7.456 16.531 1.00 85.06 114 CYS A O 1
ATOM 925 N N . GLY A 1 115 ? -1.153 5.406 17.208 1.00 84.25 115 GLY A N 1
ATOM 926 C CA . GLY A 1 115 ? -1.605 4.933 15.896 1.00 84.25 115 GLY A CA 1
ATOM 927 C C . GLY A 1 115 ? -0.491 4.482 14.945 1.00 84.25 115 GLY A C 1
ATOM 928 O O . GLY A 1 115 ? -0.793 3.906 13.906 1.00 84.25 115 GLY A O 1
ATOM 929 N N . ALA A 1 116 ? 0.786 4.658 15.305 1.00 85.62 116 ALA A N 1
ATOM 930 C CA . ALA A 1 116 ? 1.921 4.433 14.402 1.00 85.62 116 ALA A CA 1
ATOM 931 C C . ALA A 1 116 ? 1.976 3.027 13.775 1.00 85.62 116 ALA A C 1
ATOM 933 O O . ALA A 1 116 ? 2.241 2.899 12.585 1.00 85.62 116 ALA A O 1
ATOM 934 N N . PHE A 1 117 ? 1.718 1.971 14.553 1.00 88.25 117 PHE A N 1
ATOM 935 C CA . PHE A 1 117 ? 1.744 0.602 14.025 1.00 88.25 117 PHE A CA 1
ATOM 936 C C . PHE A 1 117 ? 0.577 0.324 13.073 1.00 88.25 117 PHE A C 1
ATOM 938 O O . PHE A 1 117 ? 0.788 -0.251 12.011 1.00 88.25 117 PHE A O 1
ATOM 945 N N . GLY A 1 118 ? -0.635 0.755 13.437 1.00 85.19 118 GLY A N 1
ATOM 946 C CA . GLY A 1 118 ? -1.803 0.633 12.567 1.00 85.19 118 GLY A CA 1
ATOM 947 C C . GLY A 1 118 ? -1.562 1.355 11.246 1.00 85.19 118 GLY A C 1
ATOM 948 O O . GLY A 1 118 ? -1.733 0.754 10.192 1.00 85.19 118 GLY A O 1
ATOM 949 N N . LEU A 1 119 ? -1.065 2.594 11.310 1.00 82.69 119 LEU A N 1
ATOM 950 C CA . LEU A 1 119 ? -0.719 3.382 10.130 1.00 82.69 119 LEU A CA 1
ATOM 951 C C . LEU A 1 119 ? 0.313 2.670 9.250 1.00 82.69 119 LEU A C 1
ATOM 953 O O . LEU A 1 119 ? 0.068 2.475 8.066 1.00 82.69 119 LEU A O 1
ATOM 957 N N . ALA A 1 120 ? 1.425 2.214 9.832 1.00 84.56 120 ALA A N 1
ATOM 958 C CA . ALA A 1 120 ? 2.451 1.486 9.091 1.00 84.56 120 ALA A CA 1
ATOM 959 C C . ALA A 1 120 ? 1.908 0.198 8.453 1.00 84.56 120 ALA A C 1
ATOM 961 O O . ALA A 1 120 ? 2.352 -0.187 7.373 1.00 84.56 120 ALA A O 1
ATOM 962 N N . LEU A 1 121 ? 0.947 -0.473 9.097 1.00 83.94 121 LEU A N 1
ATOM 963 C CA . LEU A 1 121 ? 0.292 -1.641 8.523 1.00 83.94 121 LEU A CA 1
ATOM 964 C C . LEU A 1 121 ? -0.613 -1.257 7.346 1.00 83.94 121 LEU A C 1
ATOM 966 O O . LEU A 1 121 ? -0.551 -1.913 6.308 1.00 83.94 121 LEU A O 1
ATOM 970 N N . ALA A 1 122 ? -1.430 -0.211 7.480 1.00 80.69 122 ALA A N 1
ATOM 971 C CA . ALA A 1 122 ? -2.299 0.264 6.404 1.00 80.69 122 ALA A CA 1
ATOM 972 C C . ALA A 1 122 ? -1.479 0.729 5.190 1.00 80.69 122 ALA A C 1
ATOM 974 O O . ALA A 1 122 ? -1.686 0.235 4.084 1.00 80.69 122 ALA A O 1
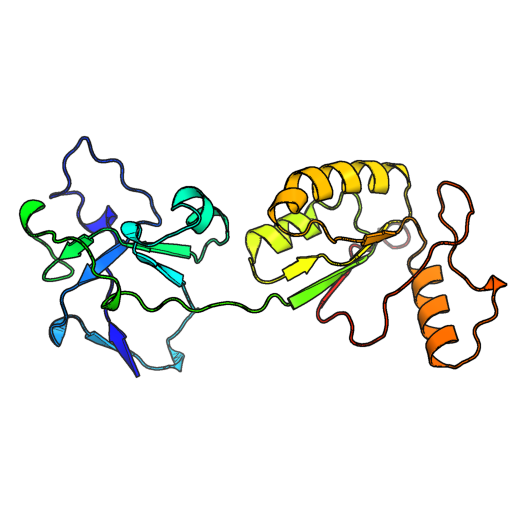ATOM 975 N N . GLU A 1 123 ? -0.476 1.583 5.409 1.00 77.75 123 GLU A N 1
ATOM 976 C CA . GLU A 1 123 ? 0.421 2.082 4.359 1.00 77.75 123 GLU A CA 1
ATOM 977 C C . GLU A 1 123 ? 1.277 0.971 3.746 1.00 77.75 123 GLU A C 1
ATOM 979 O O . GLU A 1 123 ? 1.439 0.895 2.532 1.00 77.75 123 GLU A O 1
ATOM 984 N N . GLY A 1 124 ? 1.833 0.088 4.577 1.00 73.38 124 GLY A N 1
ATOM 985 C CA . GLY A 1 124 ? 2.733 -0.961 4.112 1.00 73.38 124 GLY A CA 1
ATOM 986 C C . GLY A 1 124 ? 2.023 -2.084 3.358 1.00 73.38 124 GLY A C 1
ATOM 987 O O . GLY A 1 124 ? 2.616 -2.681 2.461 1.00 73.38 124 GLY A O 1
ATOM 988 N N . SER A 1 125 ? 0.773 -2.387 3.719 1.00 73.44 125 SER A N 1
ATOM 989 C CA . SER A 1 125 ? 0.014 -3.489 3.114 1.00 73.44 125 SER A CA 1
ATOM 990 C C . SER A 1 125 ? -0.880 -3.061 1.957 1.00 73.44 125 SER A C 1
ATOM 992 O O . SER A 1 125 ? -1.192 -3.899 1.111 1.00 73.44 125 SER A O 1
ATOM 994 N N . SER A 1 126 ? -1.354 -1.808 1.932 1.00 67.19 126 SER A N 1
ATOM 995 C CA . SER A 1 126 ? -2.404 -1.361 1.003 1.00 67.19 126 SER A CA 1
ATOM 996 C C . SER A 1 126 ? -3.679 -2.224 1.019 1.00 67.19 126 SER A C 1
ATOM 998 O O . SER A 1 126 ? -4.485 -2.161 0.095 1.00 67.19 126 SER A O 1
ATOM 1000 N N . SER A 1 127 ? -3.838 -3.076 2.034 1.00 75.06 127 SER A N 1
ATOM 1001 C CA . SER A 1 127 ? -4.881 -4.108 2.100 1.00 75.06 127 SER A CA 1
ATOM 1002 C C . SER A 1 127 ? -5.815 -3.898 3.282 1.00 75.06 127 SER A C 1
ATOM 1004 O O . SER A 1 127 ? -6.815 -4.594 3.385 1.00 75.06 127 SER A O 1
ATOM 1006 N N . PHE A 1 128 ? -5.500 -2.953 4.169 1.00 81.81 128 PHE A N 1
ATOM 1007 C CA . PHE A 1 128 ? -6.278 -2.686 5.369 1.00 81.81 128 PHE A CA 1
ATOM 1008 C C . PHE A 1 128 ? -6.771 -1.252 5.388 1.00 81.81 128 PHE A C 1
ATOM 1010 O O . PHE A 1 128 ? -5.994 -0.320 5.183 1.00 81.81 128 PHE A O 1
ATOM 1017 N N . ASP A 1 129 ? -8.045 -1.101 5.726 1.00 85.38 129 ASP A N 1
ATOM 1018 C CA . ASP A 1 129 ? -8.640 0.172 6.091 1.00 85.38 129 ASP A CA 1
ATOM 1019 C C . ASP A 1 129 ? -8.901 0.203 7.602 1.00 85.38 129 ASP A C 1
ATOM 1021 O O . ASP A 1 129 ? -9.662 -0.604 8.147 1.00 85.38 129 ASP A O 1
ATOM 1025 N N . ILE A 1 130 ? -8.232 1.118 8.307 1.00 88.12 130 ILE A N 1
ATOM 1026 C CA . ILE A 1 130 ? -8.387 1.270 9.755 1.00 88.12 130 ILE A CA 1
ATOM 1027 C C . ILE A 1 130 ? -9.660 2.066 10.007 1.00 88.12 130 ILE A C 1
ATOM 1029 O O . ILE A 1 130 ? -9.648 3.291 10.066 1.00 88.12 130 ILE A O 1
ATOM 1033 N N . THR A 1 131 ? -10.771 1.375 10.213 1.00 90.25 131 THR A N 1
ATOM 1034 C CA . THR A 1 131 ? -12.054 2.049 10.448 1.00 90.25 131 THR A CA 1
ATOM 1035 C C . THR A 1 131 ? -12.236 2.452 11.900 1.00 90.25 131 THR A C 1
ATOM 1037 O O . THR A 1 131 ? -12.950 3.410 12.182 1.00 90.25 131 THR A O 1
ATOM 1040 N N . HIS A 1 132 ? -11.609 1.738 12.839 1.00 91.38 132 HIS A N 1
ATOM 1041 C CA . HIS A 1 132 ? -11.797 1.987 14.263 1.00 91.38 132 HIS A CA 1
ATOM 1042 C C . HIS A 1 132 ? -10.507 1.841 15.061 1.00 91.38 132 HIS A C 1
ATOM 1044 O O . HIS A 1 132 ? -9.756 0.874 14.907 1.00 91.38 132 HIS A O 1
ATOM 1050 N N . VAL A 1 133 ? -10.303 2.766 15.999 1.00 92.31 133 VAL A N 1
ATOM 1051 C CA . VAL A 1 133 ? -9.212 2.710 16.976 1.00 92.31 133 VAL A CA 1
ATOM 1052 C C . VAL A 1 133 ? -9.773 2.876 18.381 1.00 92.31 133 VAL A C 1
ATOM 1054 O O . VAL A 1 133 ? -10.486 3.837 18.656 1.00 92.31 133 VAL A O 1
ATOM 1057 N N . ILE A 1 134 ? -9.433 1.963 19.292 1.00 93.50 134 ILE A N 1
ATOM 1058 C CA . ILE A 1 134 ? -9.782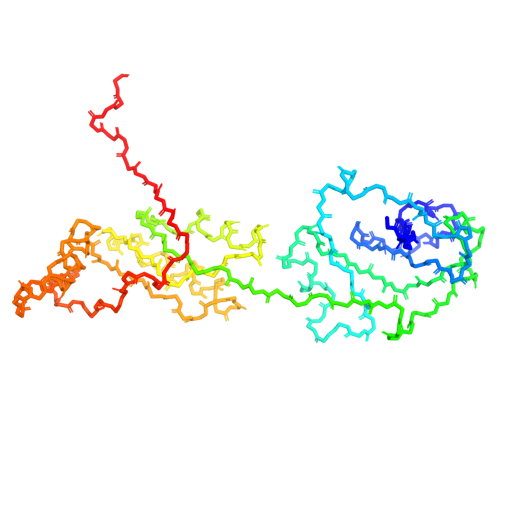 2.074 20.715 1.00 93.50 134 ILE A CA 1
ATOM 1059 C C . ILE A 1 134 ? -8.512 2.335 21.518 1.00 93.50 134 ILE A C 1
ATOM 1061 O O . ILE A 1 134 ? -7.611 1.493 21.569 1.00 93.50 134 ILE A O 1
ATOM 1065 N N . GLU A 1 135 ? -8.468 3.485 22.188 1.00 94.12 135 GLU A N 1
ATOM 1066 C CA . GLU A 1 135 ? -7.334 3.905 23.008 1.00 94.12 135 GLU A CA 1
ATOM 1067 C C . GLU A 1 135 ? -7.811 4.547 24.316 1.00 94.12 135 GLU A C 1
ATOM 1069 O O . GLU A 1 135 ? -8.647 5.449 24.334 1.00 94.12 135 GLU A O 1
ATOM 1074 N N . ILE A 1 136 ? -7.263 4.089 25.440 1.00 93.69 136 ILE A N 1
ATOM 1075 C CA . ILE A 1 136 ? -7.695 4.524 26.768 1.00 93.69 136 ILE A CA 1
ATOM 1076 C C . ILE A 1 136 ? -7.061 5.860 27.175 1.00 93.69 136 ILE A C 1
ATOM 1078 O O . ILE A 1 136 ? -7.697 6.642 27.882 1.00 93.69 136 ILE A O 1
ATOM 1082 N N . ALA A 1 137 ? -5.832 6.144 26.735 1.00 89.81 137 ALA A N 1
ATOM 1083 C CA . ALA A 1 137 ? -5.084 7.336 27.117 1.00 89.81 137 ALA A CA 1
ATOM 1084 C C . ALA A 1 137 ? -5.516 8.567 26.289 1.00 89.81 137 ALA A C 1
ATOM 1086 O O . ALA A 1 137 ? -5.275 8.602 25.080 1.00 89.81 137 ALA A O 1
ATOM 1087 N N . PRO A 1 138 ? -6.081 9.626 26.909 1.00 86.44 138 PRO A N 1
ATOM 1088 C CA . PRO A 1 138 ? -6.564 10.801 26.172 1.00 86.44 138 PRO A CA 1
ATOM 1089 C C . PRO A 1 138 ? -5.477 11.519 25.358 1.00 86.44 138 PRO A C 1
ATOM 1091 O O . PRO A 1 138 ? -5.730 11.991 24.253 1.00 86.44 138 PRO A O 1
ATOM 1094 N N . SER A 1 139 ? -4.247 11.575 25.877 1.00 83.06 139 SER A N 1
ATOM 1095 C CA . SER A 1 139 ? -3.103 12.168 25.172 1.00 83.06 139 SER A CA 1
ATOM 1096 C C . SER A 1 139 ? -2.727 11.385 23.914 1.00 83.06 139 SER A C 1
ATOM 1098 O O . SER A 1 139 ? -2.408 11.979 22.886 1.00 83.06 139 SER A O 1
ATOM 1100 N N . ALA A 1 140 ? -2.801 10.056 23.980 1.00 80.25 140 ALA A N 1
ATOM 1101 C CA . ALA A 1 140 ? -2.520 9.174 22.859 1.00 80.25 140 ALA A CA 1
ATOM 1102 C C . ALA A 1 140 ? -3.631 9.249 21.802 1.00 80.25 140 ALA A C 1
ATOM 1104 O O . ALA A 1 140 ? -3.327 9.253 20.614 1.00 80.25 140 ALA A O 1
ATOM 1105 N N . VAL A 1 141 ? -4.891 9.427 22.216 1.00 79.06 141 VAL A N 1
ATOM 1106 C CA . VAL A 1 141 ? -6.009 9.734 21.309 1.00 79.06 141 VAL A CA 1
ATOM 1107 C C . VAL A 1 141 ? -5.793 11.061 20.594 1.00 79.06 141 VAL A C 1
ATOM 1109 O O . VAL A 1 141 ? -5.932 11.109 19.381 1.00 79.06 141 VAL A O 1
ATOM 1112 N N . HIS A 1 142 ? -5.407 12.126 21.301 1.00 77.06 142 HIS A N 1
ATOM 1113 C CA . HIS A 1 142 ? -5.173 13.429 20.672 1.00 77.06 142 HIS A CA 1
ATOM 1114 C C . HIS A 1 142 ? -4.059 13.369 19.614 1.00 77.06 142 HIS A C 1
ATOM 1116 O O . HIS A 1 142 ? -4.208 13.904 18.518 1.00 77.06 142 HIS A O 1
ATOM 1122 N N . ILE A 1 143 ? -2.965 12.665 19.921 1.00 72.38 143 ILE A N 1
ATOM 1123 C CA . ILE A 1 143 ? -1.873 12.438 18.969 1.00 72.38 143 ILE A CA 1
ATOM 1124 C C . ILE A 1 143 ? -2.318 11.513 17.833 1.00 72.38 143 ILE A C 1
ATOM 1126 O O . ILE A 1 143 ? -1.987 11.789 16.689 1.00 72.38 143 ILE A O 1
ATOM 1130 N N . SER A 1 144 ? -3.078 10.454 18.118 1.00 65.19 144 SER A N 1
ATOM 1131 C CA . SER A 1 144 ? -3.610 9.544 17.097 1.00 65.19 144 SER A CA 1
ATOM 1132 C C . SER A 1 144 ? -4.569 10.248 16.157 1.00 65.19 144 SER A C 1
ATOM 1134 O O . SER A 1 144 ? -4.503 9.991 14.972 1.00 65.19 144 SER A O 1
ATOM 1136 N N . ILE A 1 145 ? -5.410 11.166 16.641 1.00 68.69 145 ILE A N 1
ATOM 1137 C CA . ILE A 1 145 ? -6.217 12.031 15.774 1.00 68.69 145 ILE A CA 1
ATOM 1138 C C . ILE A 1 145 ? -5.281 12.854 14.897 1.00 68.69 145 ILE A C 1
ATOM 1140 O O . ILE A 1 145 ? -5.481 12.901 13.700 1.00 68.69 145 ILE A O 1
ATOM 1144 N N . GLY A 1 146 ? -4.225 13.450 15.453 1.00 63.34 146 GLY A N 1
ATOM 1145 C CA . GLY A 1 146 ? -3.242 14.183 14.656 1.00 63.34 146 GLY A CA 1
ATOM 1146 C C . GLY A 1 146 ? -2.562 13.322 13.587 1.00 63.34 146 GLY A C 1
ATOM 1147 O O . GLY A 1 146 ? -2.522 13.722 12.437 1.00 63.34 146 GLY A O 1
ATOM 1148 N N . ILE A 1 147 ? -2.045 12.146 13.941 1.00 63.31 147 ILE A N 1
ATOM 1149 C CA . ILE A 1 147 ? -1.284 11.267 13.039 1.00 63.31 147 ILE A CA 1
ATOM 1150 C C . ILE A 1 147 ? -2.208 10.561 12.044 1.00 63.31 147 ILE A C 1
ATOM 1152 O O . ILE A 1 147 ? -1.917 10.534 10.854 1.00 63.31 147 ILE A O 1
ATOM 1156 N N . LEU A 1 148 ? -3.323 10.009 12.515 1.00 61.09 148 LEU A N 1
ATOM 1157 C CA . LEU A 1 148 ? -4.290 9.330 11.665 1.00 61.09 148 LEU A CA 1
ATOM 1158 C C . LEU A 1 148 ? -5.110 10.334 10.860 1.00 61.09 148 LEU A C 1
ATOM 1160 O O . LEU A 1 148 ? -5.281 10.081 9.695 1.00 61.09 148 LEU A O 1
ATOM 1164 N N . H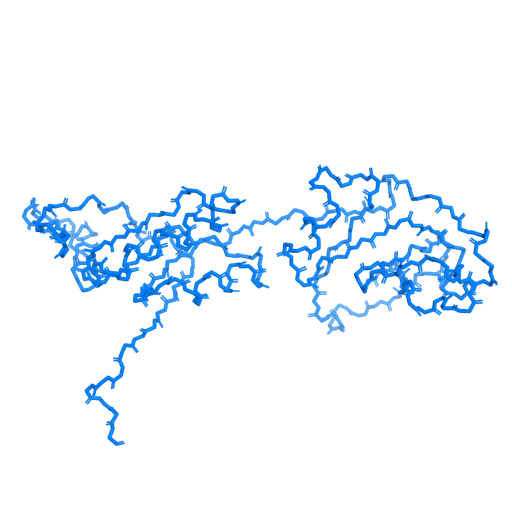IS A 1 149 ? -5.543 11.501 11.345 1.00 60.97 149 HIS A N 1
ATOM 1165 C CA . HIS A 1 149 ? -6.169 12.475 10.429 1.00 60.97 149 HIS A CA 1
ATOM 1166 C C . HIS A 1 149 ? -5.149 13.089 9.471 1.00 60.97 149 HIS A C 1
ATOM 1168 O O . HIS A 1 149 ? -5.417 13.152 8.285 1.00 60.97 149 HIS A O 1
ATOM 1174 N N . PHE A 1 150 ? -3.956 13.503 9.916 1.00 52.88 150 PHE A N 1
ATOM 1175 C CA . PHE A 1 150 ? -2.998 14.135 8.996 1.00 52.88 150 PHE A CA 1
ATOM 1176 C C . PHE A 1 150 ? -2.561 13.195 7.862 1.00 52.88 150 PHE A C 1
ATOM 1178 O O . PHE A 1 150 ? -2.324 13.654 6.746 1.00 52.88 150 PHE A O 1
ATOM 1185 N N . THR A 1 151 ? -2.482 11.890 8.133 1.00 43.38 151 THR A N 1
ATOM 1186 C CA . THR A 1 151 ? -2.053 10.893 7.146 1.00 43.38 151 THR A CA 1
ATOM 1187 C C . THR A 1 151 ? -3.225 10.136 6.500 1.00 43.38 151 THR A C 1
ATOM 1189 O O . THR A 1 151 ? -3.176 9.835 5.309 1.00 43.38 151 THR A O 1
ATOM 1192 N N . CYS A 1 152 ? -4.315 9.874 7.227 1.00 43.28 152 CYS A N 1
ATOM 1193 C CA . CYS A 1 152 ? -5.538 9.237 6.718 1.00 43.28 152 CYS A CA 1
ATOM 1194 C C . CYS A 1 152 ? -6.565 10.229 6.147 1.00 43.28 152 CYS A C 1
ATOM 1196 O O . CYS A 1 152 ? -7.443 9.771 5.433 1.00 43.28 152 CYS A O 1
ATOM 1198 N N . ASP A 1 153 ? -6.434 11.554 6.266 1.00 39.66 153 ASP A N 1
ATOM 1199 C CA . ASP A 1 153 ? -7.212 12.486 5.415 1.00 39.66 153 ASP A CA 1
ATOM 1200 C C . ASP A 1 153 ? -6.960 12.211 3.914 1.00 39.66 153 ASP A C 1
ATOM 1202 O O . ASP A 1 153 ? -7.767 12.573 3.059 1.00 39.66 153 ASP A O 1
ATOM 1206 N N . LEU A 1 154 ? -5.858 11.521 3.587 1.00 40.91 154 LEU A N 1
ATOM 1207 C CA . LEU A 1 154 ? -5.546 11.032 2.245 1.00 40.91 154 LEU A CA 1
ATOM 1208 C C . LEU A 1 154 ? -6.009 9.585 1.971 1.00 40.91 154 LEU A C 1
ATOM 1210 O O . LEU A 1 154 ? -6.166 9.249 0.801 1.00 40.91 154 LEU A O 1
ATOM 1214 N N . ASN A 1 155 ? -6.243 8.750 2.997 1.00 41.47 155 ASN A N 1
ATOM 1215 C CA . ASN A 1 155 ? -6.426 7.290 2.846 1.00 41.47 155 ASN A CA 1
ATOM 1216 C C . ASN A 1 155 ? -7.626 6.666 3.604 1.00 41.47 155 ASN A C 1
ATOM 1218 O O . ASN A 1 155 ? -8.124 5.639 3.163 1.00 41.47 155 ASN A O 1
ATOM 1222 N N . SER A 1 156 ? -8.099 7.252 4.710 1.00 53.19 156 SER A N 1
ATOM 1223 C CA . SER A 1 156 ? -9.299 6.852 5.471 1.00 53.19 156 SER A CA 1
ATOM 1224 C C . SER A 1 156 ? -9.803 7.995 6.383 1.00 53.19 156 SER A C 1
ATOM 1226 O O . SER A 1 156 ? -9.558 8.002 7.591 1.00 53.19 156 SER A O 1
ATOM 1228 N N . PRO A 1 157 ? -10.496 9.010 5.834 1.00 64.75 157 PRO A N 1
ATOM 1229 C CA . PRO A 1 157 ? -11.037 10.123 6.625 1.00 64.75 157 PRO A CA 1
ATOM 1230 C C . PRO A 1 157 ? -12.189 9.701 7.557 1.00 64.75 157 PRO A C 1
ATOM 1232 O O . PRO A 1 157 ? -12.691 10.509 8.336 1.00 64.75 157 PRO A O 1
ATOM 1235 N N . GLU A 1 158 ? -12.631 8.443 7.473 1.00 76.56 158 GLU A N 1
ATOM 1236 C CA . GLU A 1 158 ? -13.759 7.892 8.226 1.00 76.56 158 GLU A CA 1
ATOM 1237 C C . GLU A 1 158 ? -13.319 7.093 9.471 1.00 76.56 158 GLU A C 1
ATOM 1239 O O . GLU A 1 158 ? -14.165 6.530 10.172 1.00 76.56 158 GLU A O 1
ATOM 1244 N N . THR A 1 159 ? -12.014 7.054 9.794 1.00 86.19 159 THR A N 1
ATOM 1245 C CA . THR A 1 159 ? -11.514 6.361 10.992 1.00 86.19 159 THR A CA 1
ATOM 1246 C C . THR A 1 159 ? -12.154 6.916 12.269 1.00 86.19 159 THR A C 1
ATOM 1248 O O . THR A 1 159 ? -11.920 8.051 12.684 1.00 86.19 159 THR A O 1
ATOM 1251 N N . THR A 1 160 ? -12.907 6.074 12.972 1.00 89.44 160 THR A N 1
ATOM 1252 C CA . THR A 1 160 ? -13.529 6.408 14.254 1.00 89.44 160 THR A CA 1
ATOM 1253 C C . THR A 1 160 ? -12.578 6.099 15.411 1.00 89.44 160 THR A C 1
ATOM 1255 O O . THR A 1 160 ? -12.279 4.941 15.713 1.00 89.44 160 THR A O 1
ATOM 1258 N N . ILE A 1 161 ? -12.114 7.139 16.107 1.00 89.44 161 ILE A N 1
ATOM 1259 C CA . ILE A 1 161 ? -11.216 7.005 17.264 1.00 89.44 161 ILE A CA 1
ATOM 1260 C C . ILE A 1 161 ? -12.014 7.134 18.566 1.00 89.44 161 ILE A C 1
ATOM 1262 O O . ILE A 1 161 ? -12.640 8.156 18.840 1.00 89.44 161 ILE A O 1
ATOM 1266 N N . LEU A 1 162 ? -11.962 6.099 19.403 1.00 91.56 162 LEU A N 1
ATOM 1267 C CA . LEU A 1 162 ? -12.764 5.970 20.616 1.00 91.56 162 LEU A CA 1
ATOM 1268 C C . LEU A 1 162 ? -11.878 6.029 21.863 1.00 91.56 162 LEU A C 1
ATOM 1270 O O . LEU A 1 162 ? -11.094 5.112 22.129 1.00 91.56 162 LEU A O 1
ATOM 1274 N N . ASN A 1 163 ? -12.045 7.082 22.675 1.00 93.50 163 ASN A N 1
ATOM 1275 C CA . ASN A 1 163 ? -11.317 7.230 23.938 1.00 93.50 163 ASN A CA 1
ATOM 1276 C C . ASN A 1 163 ? -11.944 6.427 25.091 1.00 93.50 163 ASN A C 1
ATOM 1278 O O . ASN A 1 163 ? -12.414 6.997 26.074 1.00 93.50 163 ASN A O 1
ATOM 1282 N N . ILE A 1 164 ? -11.990 5.104 24.975 1.00 94.69 164 ILE A N 1
ATOM 1283 C CA . ILE A 1 164 ? -12.660 4.221 25.941 1.00 94.69 164 ILE A CA 1
ATOM 1284 C C . ILE A 1 164 ? -11.762 3.049 26.344 1.00 94.69 164 ILE A C 1
ATOM 1286 O O . ILE A 1 164 ? -10.744 2.768 25.716 1.00 94.69 164 ILE A O 1
ATOM 1290 N N . SER A 1 165 ? -12.136 2.330 27.406 1.00 94.19 165 SER A N 1
ATOM 1291 C CA . SER A 1 165 ? -11.477 1.057 27.709 1.00 94.19 165 SER A CA 1
ATOM 1292 C C . SER A 1 165 ? -11.966 -0.016 26.742 1.00 94.19 165 SER A C 1
ATOM 1294 O O . SER A 1 165 ? -13.172 -0.190 26.569 1.00 94.19 165 SER A O 1
ATOM 1296 N N . VAL A 1 166 ? -11.042 -0.809 26.197 1.00 94.00 166 VAL A N 1
ATOM 1297 C CA . VAL A 1 166 ? -11.368 -2.004 25.399 1.00 94.00 166 VAL A CA 1
ATOM 1298 C C . VAL A 1 166 ? -12.289 -2.952 26.175 1.00 94.00 166 VAL A C 1
ATOM 1300 O O . VAL A 1 166 ? -13.210 -3.528 25.604 1.00 94.00 166 VAL A O 1
ATOM 1303 N N . ASN A 1 167 ? -12.114 -3.061 27.496 1.00 93.75 167 ASN A N 1
ATOM 1304 C CA . ASN A 1 167 ? -12.989 -3.879 28.337 1.00 93.75 167 ASN A CA 1
ATOM 1305 C C . ASN A 1 167 ? -14.430 -3.351 28.365 1.00 93.75 167 ASN A C 1
ATOM 1307 O O . ASN A 1 167 ? -15.368 -4.148 28.346 1.00 93.75 167 ASN A O 1
ATOM 1311 N N . ASP A 1 168 ? -14.612 -2.030 28.410 1.00 93.50 168 ASP A N 1
ATOM 1312 C CA . ASP A 1 168 ? -15.938 -1.404 28.406 1.00 93.50 168 ASP A CA 1
ATOM 1313 C C . ASP A 1 168 ? -16.607 -1.594 27.035 1.00 93.50 168 ASP A C 1
ATOM 1315 O O . ASP A 1 168 ? -17.761 -2.016 26.972 1.00 93.50 168 ASP A O 1
ATOM 1319 N N . ALA A 1 169 ? -15.850 -1.414 25.946 1.00 92.75 169 ALA A N 1
ATOM 1320 C CA . ALA A 1 169 ? -16.305 -1.674 24.579 1.00 92.75 169 ALA A CA 1
ATOM 1321 C C . ALA A 1 169 ? -16.774 -3.128 24.386 1.00 92.75 169 ALA A C 1
ATOM 1323 O O . ALA A 1 169 ? -17.897 -3.380 23.952 1.00 92.75 169 ALA A O 1
ATOM 1324 N N . VAL A 1 170 ? -15.946 -4.105 24.772 1.00 91.50 170 VAL A N 1
ATOM 1325 C CA . VAL A 1 170 ? -16.268 -5.536 24.639 1.00 91.50 170 VAL A CA 1
ATOM 1326 C C . VAL A 1 170 ? -17.488 -5.912 25.482 1.00 91.50 170 VAL A C 1
ATOM 1328 O O . VAL A 1 170 ? -18.375 -6.620 25.002 1.00 91.50 170 VAL A O 1
ATOM 1331 N N . ARG A 1 171 ? -17.584 -5.422 26.726 1.00 91.50 171 ARG A N 1
ATOM 1332 C CA . ARG A 1 171 ? -18.763 -5.653 27.578 1.00 91.50 171 ARG A CA 1
ATOM 1333 C C . ARG A 1 171 ? -20.031 -5.098 26.942 1.00 91.50 171 ARG A C 1
ATOM 1335 O O . ARG A 1 171 ? -21.048 -5.791 26.956 1.00 91.50 171 ARG A O 1
ATOM 1342 N N . TYR A 1 172 ? -19.966 -3.891 26.382 1.00 91.38 172 TYR A N 1
ATOM 1343 C CA . TYR A 1 172 ? -21.090 -3.276 25.687 1.00 91.38 172 TYR A CA 1
ATOM 1344 C C . TYR A 1 172 ? -21.530 -4.114 24.478 1.00 91.38 172 TYR A C 1
ATOM 1346 O O . TYR A 1 172 ? -22.704 -4.477 24.395 1.00 91.38 172 TYR A O 1
ATOM 1354 N N . ILE A 1 173 ? -20.595 -4.526 23.608 1.00 90.00 173 ILE A N 1
ATOM 1355 C CA . ILE A 1 173 ? -20.883 -5.386 22.443 1.00 90.00 173 ILE A CA 1
ATOM 1356 C C . ILE A 1 173 ? -21.567 -6.691 22.876 1.00 90.00 173 ILE A C 1
ATOM 1358 O O . ILE A 1 173 ? -22.582 -7.086 22.299 1.00 90.00 173 ILE A O 1
ATOM 1362 N N . ILE A 1 174 ? -21.045 -7.364 23.909 1.00 89.94 174 ILE A N 1
ATOM 1363 C CA . ILE A 1 174 ? -21.607 -8.629 24.406 1.00 89.94 174 ILE A CA 1
ATOM 1364 C C . ILE A 1 174 ? -23.019 -8.421 24.960 1.00 89.94 174 ILE A C 1
ATOM 1366 O O . ILE A 1 174 ? -23.928 -9.183 24.627 1.00 89.94 174 ILE A O 1
ATOM 1370 N N . LYS A 1 175 ? -23.230 -7.393 25.792 1.00 90.69 175 LYS A N 1
ATOM 1371 C CA . LYS A 1 175 ? -24.551 -7.089 26.362 1.00 90.69 175 LYS A CA 1
ATOM 1372 C C . LYS A 1 175 ? -25.568 -6.744 25.277 1.00 90.69 175 LYS A C 1
ATOM 1374 O O . LYS A 1 175 ? -26.679 -7.268 25.327 1.00 90.69 175 LYS A O 1
ATOM 1379 N N . LYS A 1 176 ? -25.173 -5.939 24.285 1.00 88.38 176 LYS A N 1
ATOM 1380 C CA . LYS A 1 176 ? -25.996 -5.594 23.117 1.00 88.38 176 LYS A CA 1
ATOM 1381 C C . LYS A 1 176 ? -26.373 -6.844 22.321 1.00 88.38 176 LYS A C 1
ATOM 1383 O O . LYS A 1 176 ? -27.550 -7.067 22.071 1.00 88.38 176 LYS A O 1
ATOM 1388 N N . LYS A 1 177 ? -25.410 -7.726 22.024 1.00 87.12 177 LYS A N 1
ATOM 1389 C CA . LYS A 1 177 ? -25.656 -9.000 21.318 1.00 87.12 177 LYS A CA 1
ATOM 1390 C C . LYS A 1 177 ? -26.625 -9.926 22.064 1.00 87.12 177 LYS A C 1
ATOM 1392 O O . LYS A 1 177 ? -27.364 -10.678 21.438 1.00 87.12 177 LYS A O 1
ATOM 1397 N N . LEU A 1 178 ? -26.613 -9.894 23.395 1.00 90.19 178 LEU A N 1
ATOM 1398 C CA . LEU A 1 178 ? -27.497 -10.700 24.241 1.00 90.19 178 LEU A CA 1
ATOM 1399 C C . LEU A 1 178 ? -28.856 -10.034 24.530 1.00 90.19 178 LEU A C 1
ATOM 1401 O O . LEU A 1 178 ? -29.636 -10.617 25.283 1.00 90.19 178 LEU A O 1
ATOM 1405 N N . ASN A 1 179 ? -29.138 -8.843 23.983 1.00 87.25 179 ASN A N 1
ATOM 1406 C CA . ASN A 1 179 ? -30.301 -8.010 24.328 1.00 87.25 179 ASN A CA 1
ATOM 1407 C C . ASN A 1 179 ? -30.427 -7.748 25.845 1.00 87.25 179 ASN A C 1
ATOM 1409 O O . ASN A 1 179 ? -31.520 -7.769 26.409 1.00 87.25 179 ASN A O 1
ATOM 1413 N N . LYS A 1 180 ? -29.290 -7.554 26.528 1.00 89.31 180 LYS A N 1
ATOM 1414 C CA . LYS A 1 180 ? -29.189 -7.263 27.975 1.00 89.31 180 LYS A CA 1
ATOM 1415 C C . LYS A 1 180 ? -28.629 -5.867 28.263 1.00 89.31 180 LYS A C 1
ATOM 1417 O O . LYS A 1 180 ? -28.113 -5.618 29.347 1.00 89.31 180 LYS A O 1
ATOM 1422 N N . ASN A 1 181 ? -28.643 -4.998 27.268 1.00 80.44 181 ASN A N 1
ATOM 1423 C CA . ASN A 1 181 ? -28.118 -3.645 27.323 1.00 80.44 181 ASN A CA 1
ATOM 1424 C C . ASN A 1 181 ? -29.099 -2.708 28.041 1.00 80.44 181 ASN A C 1
ATOM 1426 O O . ASN A 1 181 ? -30.202 -2.473 27.551 1.00 80.44 181 ASN A O 1
ATOM 1430 N N . ASN A 1 182 ? -28.668 -2.146 29.172 1.00 83.75 182 ASN A N 1
ATOM 1431 C CA . ASN A 1 182 ? -29.315 -0.990 29.788 1.00 83.75 182 ASN A CA 1
ATOM 1432 C C . ASN A 1 182 ? -28.730 0.314 29.209 1.00 83.75 182 ASN A C 1
ATOM 1434 O O . ASN A 1 182 ? -27.578 0.313 28.772 1.00 83.75 182 ASN A O 1
ATOM 1438 N N . PRO A 1 183 ? -29.467 1.440 29.230 1.00 75.19 183 PRO A N 1
ATOM 1439 C CA . PRO A 1 183 ? -28.952 2.739 28.775 1.00 75.19 183 PRO A CA 1
ATOM 1440 C C . PRO A 1 183 ? -27.632 3.138 29.460 1.00 75.19 183 PRO A C 1
ATOM 1442 O O . PRO A 1 183 ? -26.717 3.639 28.805 1.00 75.19 183 PRO A O 1
ATOM 1445 N N . ASP A 1 184 ? -27.509 2.806 30.748 1.00 80.62 184 ASP A N 1
ATOM 1446 C CA . ASP A 1 184 ? -26.339 3.086 31.591 1.00 80.62 184 ASP A CA 1
ATOM 1447 C C . ASP A 1 184 ? -25.115 2.207 31.273 1.00 80.62 184 ASP A C 1
ATOM 1449 O O . ASP A 1 184 ? -24.033 2.436 31.807 1.00 80.62 184 ASP A O 1
ATOM 1453 N N . ASP A 1 185 ? -25.256 1.192 30.411 1.00 85.00 185 ASP A N 1
ATOM 1454 C CA . ASP A 1 185 ? -24.147 0.309 30.027 1.00 85.00 185 ASP A CA 1
ATOM 1455 C C . ASP A 1 185 ? -23.269 0.887 28.907 1.00 85.00 185 ASP A C 1
ATOM 1457 O O . ASP A 1 185 ? -22.294 0.245 28.503 1.00 85.00 185 ASP A O 1
ATOM 1461 N N . SER A 1 186 ? -23.620 2.061 28.377 1.00 89.00 186 SER A N 1
ATOM 1462 C CA . SER A 1 186 ? -22.879 2.711 27.295 1.00 89.00 186 SER A CA 1
ATOM 1463 C C . SER A 1 186 ? -21.447 3.049 27.739 1.00 89.00 186 SER A C 1
ATOM 1465 O O . SER A 1 186 ? -21.261 3.578 28.839 1.00 89.00 186 SER A O 1
ATOM 1467 N N . PRO A 1 187 ? -20.415 2.773 26.916 1.00 92.62 187 PRO A N 1
ATOM 1468 C CA . PRO A 1 187 ? -19.047 3.147 27.244 1.00 92.62 187 PRO A CA 1
ATOM 1469 C C . PRO A 1 187 ? -18.932 4.659 27.422 1.00 92.62 187 PRO A C 1
ATOM 1471 O O . PRO A 1 187 ? -19.515 5.422 26.656 1.00 92.62 187 PRO A O 1
ATOM 1474 N N . THR A 1 188 ? -18.141 5.093 28.399 1.00 93.81 188 THR A N 1
ATOM 1475 C CA . THR A 1 188 ? -17.865 6.513 28.627 1.00 93.81 188 THR A CA 1
ATOM 1476 C C . THR A 1 188 ? -16.445 6.872 28.225 1.00 93.81 188 THR A C 1
ATOM 1478 O O . THR A 1 188 ? -15.505 6.091 28.437 1.00 93.81 188 THR A O 1
ATOM 1481 N N . THR A 1 189 ? -16.278 8.065 27.653 1.00 92.69 189 THR A N 1
ATOM 1482 C CA . THR A 1 189 ? -14.954 8.576 27.292 1.00 92.69 189 THR A CA 1
ATOM 1483 C C . THR A 1 189 ? -14.123 8.826 28.543 1.00 92.69 189 THR A C 1
ATOM 1485 O O . THR A 1 189 ? -14.608 9.374 29.534 1.00 92.69 189 THR A O 1
ATOM 1488 N N . LYS A 1 190 ? -12.848 8.434 28.516 1.00 91.88 190 LYS A N 1
ATOM 1489 C CA . LYS A 1 190 ? -11.939 8.636 29.652 1.00 91.88 190 LYS A CA 1
ATOM 1490 C C . LYS A 1 190 ? -11.494 10.090 29.807 1.00 91.88 190 LYS A C 1
ATOM 1492 O O . LYS A 1 190 ? -11.006 10.444 30.875 1.00 91.88 190 LYS A O 1
ATOM 1497 N N . ALA A 1 191 ? -11.690 10.928 28.790 1.00 88.12 191 ALA A N 1
ATOM 1498 C CA . ALA A 1 191 ? -11.374 12.350 28.846 1.00 88.12 191 ALA A CA 1
ATOM 1499 C C . ALA A 1 191 ? -12.443 13.173 29.584 1.00 88.12 191 ALA A C 1
ATOM 1501 O O . ALA A 1 191 ? -12.090 14.021 30.399 1.00 88.12 191 ALA A O 1
ATOM 1502 N N . THR A 1 192 ? -13.732 12.941 29.303 1.00 92.00 192 THR A N 1
ATOM 1503 C CA . THR A 1 192 ? -14.831 13.777 29.836 1.00 92.00 192 THR A CA 1
ATOM 1504 C C . THR A 1 192 ? -15.826 13.017 30.711 1.00 92.00 192 THR A C 1
ATOM 1506 O O . THR A 1 192 ? -16.574 13.647 31.447 1.00 92.00 192 THR A O 1
ATOM 1509 N N . GLY A 1 193 ? -15.841 11.682 30.663 1.00 93.00 193 GLY A N 1
ATOM 1510 C CA . GLY A 1 193 ? -16.843 10.855 31.342 1.00 93.00 193 GLY A CA 1
ATOM 1511 C C . GLY A 1 193 ? -18.193 10.767 30.621 1.00 93.00 193 GLY A C 1
ATOM 1512 O O . GLY A 1 193 ? -19.068 10.044 31.088 1.00 93.00 193 GLY A O 1
ATOM 1513 N N . GLU A 1 194 ? -18.357 11.449 29.486 1.00 93.12 194 GLU A N 1
ATOM 1514 C CA . GLU A 1 194 ? -19.595 11.428 28.700 1.00 93.12 194 GLU A CA 1
ATOM 1515 C C . GLU A 1 194 ? -19.801 10.076 27.988 1.00 93.12 194 GLU A C 1
ATOM 1517 O O . GLU A 1 194 ? -18.817 9.416 27.630 1.00 93.12 194 GLU A O 1
ATOM 1522 N N . PRO A 1 195 ? -21.051 9.643 27.749 1.00 91.44 195 PRO A N 1
ATOM 1523 C CA . PRO A 1 195 ? -21.338 8.475 26.922 1.00 91.44 195 PRO A CA 1
ATOM 1524 C C . PRO A 1 195 ? -20.788 8.636 25.501 1.00 91.44 195 PRO A C 1
ATOM 1526 O O . PRO A 1 195 ? -20.904 9.697 24.891 1.00 91.44 195 PRO A O 1
ATOM 1529 N N . VAL A 1 196 ? -20.210 7.566 24.961 1.00 89.81 196 VAL A N 1
ATOM 1530 C CA . VAL A 1 196 ? -19.696 7.505 23.591 1.00 89.81 196 VAL A CA 1
ATOM 1531 C C . VAL A 1 196 ? -20.615 6.626 22.758 1.00 89.81 196 VAL A C 1
ATOM 1533 O O . VAL A 1 196 ? -20.959 5.511 23.157 1.00 89.81 196 VAL A O 1
ATOM 1536 N N . GLU A 1 197 ? -20.994 7.119 21.582 1.00 85.75 197 GLU A N 1
ATOM 1537 C CA . GLU A 1 197 ? -21.697 6.305 20.601 1.00 85.75 197 GLU A CA 1
ATOM 1538 C C . GLU A 1 197 ? -20.755 5.216 20.074 1.00 85.75 197 GLU A C 1
ATOM 1540 O O . GLU A 1 197 ? -19.678 5.495 19.551 1.00 85.75 197 GLU A O 1
ATOM 1545 N N . PHE A 1 198 ? -21.149 3.957 20.259 1.00 84.69 198 PHE A N 1
ATOM 1546 C CA . PHE A 1 198 ? -20.352 2.800 19.873 1.00 84.69 198 PHE A CA 1
ATOM 1547 C C . PHE A 1 198 ? -21.114 1.982 18.825 1.00 84.69 198 PHE A C 1
ATOM 1549 O O . PHE A 1 198 ? -22.070 1.263 19.141 1.00 84.69 198 PHE A O 1
ATOM 1556 N N . SER A 1 199 ? -20.708 2.126 17.564 1.00 84.00 199 SER A N 1
ATOM 1557 C CA . SER A 1 199 ? -21.416 1.595 16.392 1.00 84.00 199 SER A CA 1
ATOM 1558 C C . SER A 1 199 ? -21.022 0.162 16.023 1.00 84.00 199 SER A C 1
ATOM 1560 O O . SER A 1 199 ? -21.888 -0.577 15.555 1.00 84.00 199 SER A O 1
ATOM 1562 N N . LEU A 1 200 ? -19.784 -0.263 16.308 1.00 86.81 200 LEU A N 1
ATOM 1563 C CA . LEU A 1 200 ? -19.252 -1.578 15.923 1.00 86.81 200 LEU A CA 1
ATOM 1564 C C . LEU A 1 200 ? -20.161 -2.749 16.332 1.00 86.81 200 LEU A C 1
ATOM 1566 O O . LEU A 1 200 ? -20.509 -2.931 17.508 1.00 86.81 200 LEU A O 1
ATOM 1570 N N . GLN A 1 201 ? -20.515 -3.572 15.349 1.00 85.12 201 GLN A N 1
ATOM 1571 C CA . GLN A 1 201 ? -21.226 -4.836 15.486 1.00 85.12 201 GLN A CA 1
ATOM 1572 C C . GLN A 1 201 ? -20.309 -6.026 15.162 1.00 85.12 201 GLN A C 1
ATOM 1574 O O . GLN A 1 201 ? -19.343 -5.907 14.407 1.00 85.12 201 GLN A O 1
ATOM 1579 N N . PRO A 1 202 ? -20.595 -7.221 15.711 1.00 82.19 202 PRO A N 1
ATOM 1580 C CA . PRO A 1 202 ? -19.930 -8.440 15.269 1.00 82.19 202 PRO A CA 1
ATOM 1581 C C . PRO A 1 202 ? -20.127 -8.656 13.761 1.00 82.19 202 PRO A C 1
ATOM 1583 O O . PRO A 1 202 ? -21.263 -8.800 13.316 1.00 82.19 202 PRO A O 1
ATOM 1586 N N . GLY A 1 203 ? -19.027 -8.733 13.010 1.00 84.06 203 GLY A N 1
ATOM 1587 C CA . GLY A 1 203 ? -19.033 -8.852 11.547 1.00 84.06 203 GLY A CA 1
ATOM 1588 C C . GLY A 1 203 ? -18.609 -7.577 10.815 1.00 84.06 203 GLY A C 1
ATOM 1589 O O . GLY A 1 203 ? -18.225 -7.675 9.659 1.00 84.06 203 GLY A O 1
ATOM 1590 N N . ASP A 1 204 ? -18.585 -6.425 11.493 1.00 86.50 204 ASP A N 1
ATOM 1591 C CA . ASP A 1 204 ? -18.123 -5.153 10.909 1.00 86.50 204 ASP A CA 1
ATOM 1592 C C . ASP A 1 204 ? -16.596 -5.081 10.780 1.00 86.50 204 ASP A C 1
ATOM 1594 O O . ASP A 1 204 ? -16.056 -4.113 10.260 1.00 86.50 204 ASP A O 1
ATOM 1598 N N . THR A 1 205 ? -15.877 -6.063 11.321 1.00 86.62 205 THR A N 1
ATOM 1599 C CA . THR A 1 205 ? -14.417 -6.094 11.326 1.00 86.62 205 THR A CA 1
ATOM 1600 C C . THR A 1 205 ? -13.929 -7.456 10.870 1.00 86.62 205 THR A C 1
ATOM 1602 O O . THR A 1 205 ? -14.375 -8.483 11.389 1.00 86.62 205 THR A O 1
ATOM 1605 N N . GLU A 1 206 ? -12.974 -7.456 9.950 1.00 88.00 206 GLU A N 1
ATOM 1606 C CA . GLU A 1 206 ? -12.340 -8.660 9.411 1.00 88.00 206 GLU A CA 1
ATOM 1607 C C . GLU A 1 206 ? -11.008 -8.935 10.110 1.00 88.00 206 GLU A C 1
ATOM 1609 O O . GLU A 1 206 ? -10.657 -10.092 10.353 1.00 88.00 206 GLU A O 1
ATOM 1614 N N . VAL A 1 207 ? -10.301 -7.873 10.516 1.00 90.56 207 VAL A N 1
ATOM 1615 C CA . VAL A 1 207 ? -8.996 -7.963 11.179 1.00 90.56 207 VAL A CA 1
ATOM 1616 C C . VAL A 1 207 ? -8.974 -7.205 12.505 1.00 90.56 207 VAL A C 1
ATOM 1618 O O . VAL A 1 207 ? -9.358 -6.040 12.594 1.00 90.56 207 VAL A O 1
ATOM 1621 N N . LEU A 1 208 ? -8.464 -7.868 13.547 1.00 92.50 208 LEU A N 1
ATOM 1622 C CA . LEU A 1 208 ? -8.192 -7.274 14.856 1.00 92.50 208 LEU A CA 1
ATOM 1623 C C . LEU A 1 208 ? -6.681 -7.147 15.067 1.00 92.50 208 LEU A C 1
ATOM 1625 O O . LEU A 1 208 ? -5.973 -8.154 15.097 1.00 92.50 208 LEU A O 1
ATOM 1629 N N . ILE A 1 209 ? -6.206 -5.928 15.312 1.00 92.44 209 ILE A N 1
ATOM 1630 C CA . ILE A 1 209 ? -4.854 -5.676 15.821 1.00 92.44 209 ILE A CA 1
ATOM 1631 C C . ILE A 1 209 ? -4.943 -5.330 17.301 1.00 92.44 209 ILE A C 1
ATOM 1633 O O . ILE A 1 209 ? -5.778 -4.518 17.698 1.00 92.44 209 ILE A O 1
ATOM 1637 N N . ALA A 1 210 ? -4.039 -5.883 18.110 1.00 93.06 210 ALA A N 1
ATOM 1638 C CA . ALA A 1 210 ? -3.924 -5.532 19.516 1.00 93.06 210 ALA A CA 1
ATOM 1639 C C . ALA A 1 210 ? -2.465 -5.389 19.963 1.00 93.06 210 ALA A C 1
ATOM 1641 O O . ALA A 1 210 ? -1.667 -6.309 19.792 1.00 93.06 210 ALA A O 1
ATOM 1642 N N . SER A 1 211 ? -2.155 -4.269 20.616 1.00 88.12 211 SER A N 1
ATOM 1643 C CA . SER A 1 211 ? -0.838 -3.990 21.209 1.00 88.12 211 SER A CA 1
ATOM 1644 C C . SER A 1 211 ? -0.929 -3.996 22.738 1.00 88.12 211 SER A C 1
ATOM 1646 O O . SER A 1 211 ? -0.935 -2.951 23.386 1.00 88.12 211 SER A O 1
ATOM 1648 N N . PHE A 1 212 ? -1.061 -5.183 23.336 1.00 89.50 212 PHE A N 1
ATOM 1649 C CA . PHE A 1 212 ? -1.279 -5.307 24.781 1.00 89.50 212 PHE A CA 1
ATO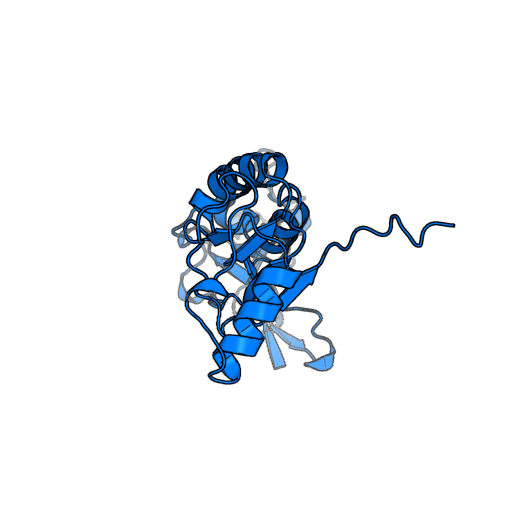M 1650 C C . PHE A 1 212 ? -0.065 -4.835 25.605 1.00 89.50 212 PHE A C 1
ATOM 1652 O O . PHE A 1 212 ? 1.056 -5.283 25.354 1.00 89.50 212 PHE A O 1
ATOM 1659 N N . PRO A 1 213 ? -0.260 -3.999 26.642 1.00 86.12 213 PRO A N 1
ATOM 1660 C CA . PRO A 1 213 ? 0.806 -3.682 27.584 1.00 86.12 213 PRO A CA 1
ATOM 1661 C C . PRO A 1 213 ? 1.138 -4.904 28.459 1.00 86.12 213 PRO A C 1
ATOM 1663 O O . PRO A 1 213 ? 0.265 -5.467 29.115 1.00 86.12 213 PRO A O 1
ATOM 1666 N N . CYS A 1 214 ? 2.417 -5.284 28.527 1.00 88.12 214 CYS A N 1
ATOM 1667 C CA . CYS A 1 214 ? 2.881 -6.472 29.265 1.00 88.12 214 CYS A CA 1
ATOM 1668 C C . CYS A 1 214 ? 3.333 -6.199 30.716 1.00 88.12 214 CYS A C 1
ATOM 1670 O O . CYS A 1 214 ? 3.936 -7.069 31.340 1.00 88.12 214 CYS A O 1
ATOM 1672 N N . GLN A 1 215 ? 3.057 -5.012 31.271 1.00 82.88 215 GLN A N 1
ATOM 1673 C CA . GLN A 1 215 ? 3.601 -4.551 32.562 1.00 82.88 215 GLN A CA 1
ATOM 1674 C C . GLN A 1 215 ? 3.465 -5.527 33.756 1.00 82.88 215 GLN A C 1
ATOM 1676 O O . GLN A 1 215 ? 4.427 -5.638 34.511 1.00 82.88 215 GLN A O 1
ATOM 1681 N N . PRO A 1 216 ? 2.345 -6.253 33.970 1.00 82.19 216 PRO A N 1
ATOM 1682 C CA . PRO A 1 216 ? 2.229 -7.160 35.119 1.00 82.19 216 PRO A CA 1
ATOM 1683 C C . PRO A 1 216 ? 2.949 -8.510 34.941 1.00 82.19 216 PRO A C 1
ATOM 1685 O O . PRO A 1 216 ? 2.972 -9.305 35.879 1.00 82.19 216 PRO A O 1
ATOM 1688 N N . HIS A 1 217 ? 3.513 -8.794 33.762 1.00 80.00 217 HIS A N 1
ATOM 1689 C CA . HIS A 1 217 ? 4.093 -10.102 33.423 1.00 80.00 217 HIS A CA 1
ATOM 1690 C C . HIS A 1 217 ? 5.534 -10.031 32.896 1.00 80.00 217 HIS A C 1
ATOM 1692 O O . HIS A 1 217 ? 6.104 -11.059 32.537 1.00 80.00 217 HIS A O 1
ATOM 1698 N N . SER A 1 218 ? 6.143 -8.844 32.862 1.00 73.94 218 SER A N 1
ATOM 1699 C CA . SER A 1 218 ? 7.565 -8.678 32.563 1.00 73.94 218 SER A CA 1
ATOM 1700 C C . SER A 1 218 ? 8.381 -8.912 33.837 1.00 73.94 218 SER A C 1
ATOM 1702 O O . SER A 1 218 ? 8.615 -7.971 34.598 1.00 73.94 218 SER A O 1
ATOM 1704 N N . THR A 1 219 ? 8.750 -10.170 34.084 1.00 68.06 219 THR A N 1
ATOM 1705 C CA . THR A 1 219 ? 9.674 -10.566 35.164 1.00 68.06 219 THR A CA 1
ATOM 1706 C C . THR A 1 219 ? 11.024 -10.926 34.578 1.00 68.06 219 THR A C 1
ATOM 1708 O O . THR A 1 219 ? 11.021 -11.553 33.494 1.00 68.06 219 THR A O 1
#